Protein AF-A0A8J2I0M5-F1 (afdb_monomer_lite)

Sequence (202 aa):
MVFTHTPRYEIAVWSIFSYFSIWYDVAYISLRPHTLPGGKWHGPVFKPMVRWAAINNLYGEQAWNDNDTVLAAKANIGCFEANLHLIYLCQLVRAGGLSWTMGTSRISGRLTAQTVLFSLLAMAIQATKLSFYIAAQLTSERFREHTSSLPVWIWIHYSILFVSACAVVAFLNEISVGLTNNEAAQPPQASIAEKLPTQYLE

Structure (mmCIF, N/CA/C/O backbone):
data_AF-A0A8J2I0M5-F1
#
_entry.id   AF-A0A8J2I0M5-F1
#
loop_
_atom_site.group_PDB
_atom_site.id
_atom_site.type_symbol
_atom_site.label_atom_id
_atom_site.label_alt_id
_atom_site.label_comp_id
_atom_site.label_asym_id
_atom_site.label_entity_id
_atom_site.label_seq_id
_atom_site.pdbx_PDB_ins_code
_atom_site.Cartn_x
_atom_site.Cartn_y
_atom_site.Cartn_z
_atom_site.occupancy
_atom_site.B_iso_or_equiv
_atom_site.auth_seq_id
_atom_site.auth_comp_id
_atom_site.auth_asym_id
_atom_site.auth_atom_id
_atom_site.pdbx_PDB_model_num
ATOM 1 N N . MET A 1 1 ? 17.2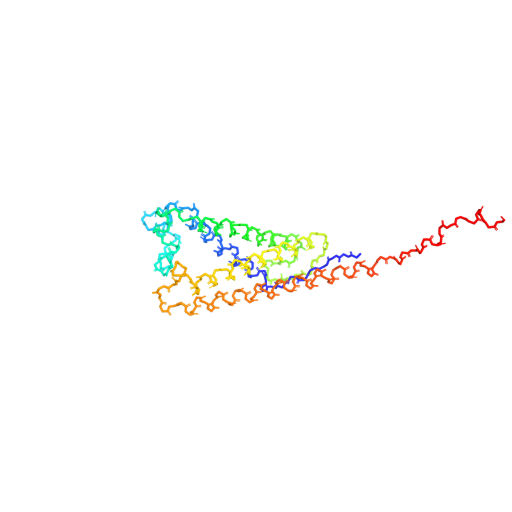86 6.727 -26.221 1.00 56.94 1 MET A N 1
ATOM 2 C CA . MET A 1 1 ? 17.422 5.465 -25.458 1.00 56.94 1 MET A CA 1
ATOM 3 C C . MET A 1 1 ? 16.076 5.160 -24.793 1.00 56.94 1 MET A C 1
ATOM 5 O O . MET A 1 1 ? 15.287 6.083 -24.635 1.00 56.94 1 MET A O 1
ATOM 9 N N . VAL A 1 2 ? 15.752 3.900 -24.484 1.00 79.19 2 VAL A N 1
ATOM 10 C CA . VAL A 1 2 ? 14.431 3.514 -23.948 1.00 79.19 2 VAL A CA 1
ATOM 11 C C . VAL A 1 2 ? 14.562 3.190 -22.456 1.00 79.19 2 VAL A C 1
ATOM 13 O O . VAL A 1 2 ? 15.400 2.371 -22.096 1.00 79.19 2 VAL A O 1
ATOM 16 N N . PHE A 1 3 ? 13.748 3.817 -21.597 1.00 86.19 3 PHE A N 1
ATOM 17 C CA . PHE A 1 3 ? 13.710 3.525 -20.155 1.00 86.19 3 PHE A CA 1
ATOM 18 C C . PHE A 1 3 ? 13.360 2.050 -19.919 1.00 86.19 3 PHE A C 1
ATOM 20 O O . PHE A 1 3 ? 12.441 1.532 -20.561 1.00 86.19 3 PHE A O 1
ATOM 27 N N . THR A 1 4 ? 14.067 1.379 -19.008 1.00 88.88 4 THR A N 1
ATOM 28 C CA . THR A 1 4 ? 13.861 -0.047 -18.722 1.00 88.88 4 THR A CA 1
ATOM 29 C C . THR A 1 4 ? 13.674 -0.311 -17.240 1.00 88.88 4 THR A C 1
ATOM 31 O O . THR A 1 4 ? 14.454 0.212 -16.453 1.00 88.88 4 THR A O 1
ATOM 34 N N . HIS A 1 5 ? 12.747 -1.206 -16.909 1.00 90.94 5 HIS A N 1
ATOM 35 C CA . HIS A 1 5 ? 12.489 -1.694 -15.558 1.00 90.94 5 HIS A CA 1
ATOM 36 C C . HIS A 1 5 ? 12.631 -3.207 -15.525 1.00 90.94 5 HIS A C 1
ATO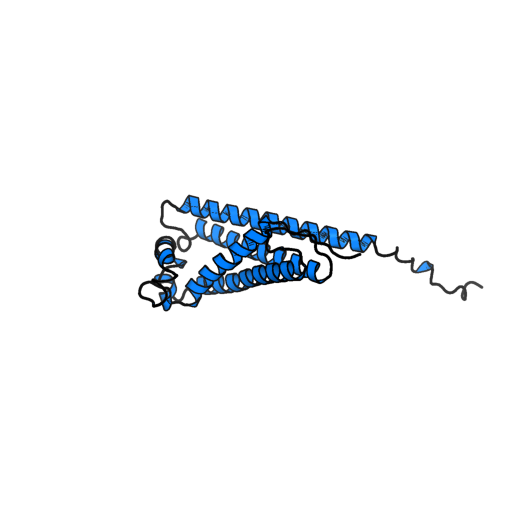M 38 O O . HIS A 1 5 ? 12.154 -3.901 -16.428 1.00 90.94 5 HIS A O 1
ATOM 44 N N . THR A 1 6 ? 13.263 -3.719 -14.475 1.00 90.00 6 THR A N 1
ATOM 45 C CA . THR A 1 6 ? 13.336 -5.154 -14.201 1.00 90.00 6 THR A CA 1
ATOM 46 C C . THR A 1 6 ? 12.541 -5.420 -12.928 1.00 90.00 6 THR A C 1
ATOM 48 O O . THR A 1 6 ? 13.051 -5.167 -11.833 1.00 90.00 6 THR A O 1
ATOM 51 N N . PRO A 1 7 ? 11.291 -5.898 -13.043 1.00 87.44 7 PRO A N 1
ATOM 52 C CA . PRO A 1 7 ? 10.428 -6.088 -11.892 1.00 87.44 7 PRO A CA 1
ATOM 53 C C . PRO A 1 7 ? 11.010 -7.135 -10.951 1.00 87.44 7 PRO A C 1
ATOM 55 O O . PRO A 1 7 ? 11.387 -8.234 -11.368 1.00 87.44 7 PRO A O 1
ATOM 58 N N . ARG A 1 8 ? 11.046 -6.805 -9.664 1.00 88.88 8 ARG A N 1
ATOM 59 C CA . ARG A 1 8 ? 11.393 -7.755 -8.611 1.00 88.88 8 ARG A CA 1
ATOM 60 C C . ARG A 1 8 ? 10.162 -8.571 -8.250 1.00 88.88 8 ARG A C 1
ATOM 62 O O . ARG A 1 8 ? 9.103 -8.001 -7.981 1.00 88.88 8 ARG A O 1
ATOM 69 N N . TYR A 1 9 ? 10.306 -9.892 -8.233 1.00 89.06 9 TYR A N 1
ATOM 70 C CA . TYR A 1 9 ? 9.204 -10.802 -7.928 1.00 89.06 9 TYR A CA 1
ATOM 71 C C . TYR A 1 9 ? 8.584 -10.499 -6.557 1.00 89.06 9 TYR A C 1
ATOM 73 O O . TYR A 1 9 ? 7.363 -10.455 -6.413 1.00 89.06 9 TYR A O 1
ATOM 81 N N . GLU A 1 10 ? 9.419 -10.180 -5.570 1.00 90.12 10 GLU A N 1
ATOM 82 C CA . GLU A 1 10 ? 8.992 -9.884 -4.205 1.00 90.12 10 GLU A CA 1
ATOM 83 C C . GLU A 1 10 ? 8.089 -8.646 -4.144 1.00 90.12 10 GLU A C 1
ATOM 85 O O . GLU A 1 10 ? 7.104 -8.638 -3.413 1.00 90.12 10 GLU A O 1
ATOM 90 N N . ILE A 1 11 ? 8.374 -7.621 -4.953 1.00 90.56 11 ILE A N 1
ATOM 91 C CA . ILE A 1 11 ? 7.585 -6.381 -5.006 1.00 90.56 11 ILE A CA 1
ATOM 92 C C . ILE A 1 11 ? 6.247 -6.598 -5.721 1.00 90.56 11 ILE A C 1
ATOM 94 O O . ILE A 1 11 ? 5.235 -6.003 -5.337 1.00 90.56 11 ILE A O 1
ATOM 98 N N . ALA A 1 12 ? 6.213 -7.473 -6.729 1.00 91.44 12 ALA A N 1
ATOM 99 C CA . ALA A 1 12 ? 4.969 -7.863 -7.383 1.00 91.44 12 ALA A CA 1
ATOM 100 C C . ALA A 1 12 ? 4.053 -8.624 -6.410 1.00 91.44 12 ALA A C 1
ATOM 102 O O . ALA A 1 12 ? 2.896 -8.241 -6.235 1.00 91.44 12 ALA A O 1
ATOM 103 N N . VAL A 1 13 ? 4.584 -9.633 -5.709 1.00 91.62 13 VAL A N 1
ATOM 104 C CA . VAL A 1 13 ? 3.837 -10.380 -4.681 1.00 91.62 13 VAL A CA 1
ATOM 105 C C . VAL A 1 13 ? 3.376 -9.456 -3.557 1.00 91.62 13 VAL A C 1
ATOM 107 O O . VAL A 1 13 ? 2.211 -9.504 -3.160 1.00 91.62 13 VAL A O 1
ATOM 110 N N . TRP A 1 14 ? 4.255 -8.570 -3.087 1.00 92.44 14 TRP A N 1
ATOM 111 C CA . TRP A 1 14 ? 3.911 -7.568 -2.084 1.00 92.44 14 TRP A CA 1
ATOM 112 C C . TRP A 1 14 ? 2.769 -6.668 -2.544 1.00 92.44 14 TRP A C 1
ATOM 114 O O . TRP A 1 14 ? 1.833 -6.438 -1.792 1.00 92.44 14 TRP A O 1
ATOM 124 N N . SER A 1 15 ? 2.793 -6.207 -3.795 1.00 93.56 15 SER A N 1
ATOM 125 C CA . SER A 1 15 ? 1.734 -5.352 -4.338 1.00 93.56 15 SER A CA 1
ATOM 126 C C . SER A 1 15 ? 0.391 -6.072 -4.434 1.00 93.56 15 SER A C 1
ATOM 128 O O . SER A 1 15 ? -0.639 -5.456 -4.168 1.00 93.56 15 SER A O 1
ATOM 130 N N . ILE A 1 16 ? 0.386 -7.370 -4.759 1.00 94.25 16 ILE A N 1
ATOM 131 C CA . ILE A 1 16 ? -0.833 -8.194 -4.741 1.00 94.25 16 ILE A CA 1
ATOM 132 C C . ILE A 1 16 ? -1.373 -8.282 -3.313 1.00 94.25 16 ILE A C 1
ATOM 134 O O . ILE A 1 16 ? -2.550 -8.013 -3.072 1.00 94.25 16 ILE A O 1
ATOM 138 N N . PHE A 1 17 ? -0.507 -8.623 -2.358 1.00 94.00 17 PHE A N 1
ATOM 139 C CA . PHE A 1 17 ? -0.888 -8.729 -0.954 1.00 94.00 17 PHE A CA 1
ATOM 140 C C . PHE A 1 17 ? -1.403 -7.394 -0.394 1.00 94.00 17 PHE A C 1
ATOM 142 O O . PHE A 1 17 ? -2.487 -7.355 0.190 1.00 94.00 17 PHE A O 1
ATOM 149 N N . SER A 1 18 ? -0.677 -6.295 -0.625 1.00 94.38 18 SER A N 1
ATOM 150 C CA . SER A 1 18 ? -1.070 -4.942 -0.221 1.00 94.38 18 SER A CA 1
ATOM 151 C C . SER A 1 18 ? -2.413 -4.549 -0.820 1.00 94.38 18 SER A C 1
ATOM 153 O O . SER A 1 18 ? -3.270 -4.065 -0.089 1.00 94.38 18 SER A O 1
ATOM 155 N N . TYR A 1 19 ? -2.639 -4.804 -2.113 1.00 95.94 19 TYR A N 1
ATOM 156 C CA . TYR A 1 19 ? -3.914 -4.500 -2.763 1.00 95.94 19 TYR A CA 1
ATOM 157 C C . TYR A 1 19 ? -5.097 -5.130 -2.017 1.00 95.94 19 TYR A C 1
ATOM 159 O O . TYR A 1 19 ? -6.014 -4.416 -1.610 1.00 95.94 19 TYR A O 1
ATOM 167 N N . PHE A 1 20 ? -5.062 -6.446 -1.788 1.00 95.62 20 PHE A N 1
ATOM 168 C CA . PHE A 1 20 ? -6.159 -7.141 -1.111 1.00 95.62 20 PHE A CA 1
ATOM 169 C C . PHE A 1 20 ? -6.292 -6.735 0.357 1.00 95.62 20 PHE A C 1
ATOM 171 O O . PHE A 1 20 ? -7.404 -6.503 0.827 1.00 95.62 20 PHE A O 1
ATOM 178 N N . SER A 1 21 ? -5.168 -6.619 1.067 1.00 93.81 21 SER A N 1
ATOM 179 C CA . SER A 1 21 ? -5.143 -6.240 2.482 1.00 93.81 21 SER A CA 1
ATOM 180 C C . SER A 1 21 ? -5.739 -4.846 2.706 1.00 93.81 21 SER A C 1
ATOM 182 O O . SER A 1 21 ? -6.621 -4.664 3.543 1.00 93.81 21 SER A O 1
ATOM 184 N N . ILE A 1 22 ? -5.337 -3.865 1.894 1.00 95.25 22 ILE A N 1
ATOM 185 C CA . ILE A 1 22 ? -5.835 -2.493 2.006 1.00 95.25 22 ILE A CA 1
ATOM 186 C C . ILE A 1 22 ? -7.310 -2.419 1.605 1.00 95.25 22 ILE A C 1
ATOM 188 O O . ILE A 1 22 ? -8.090 -1.772 2.301 1.00 95.25 22 ILE A O 1
ATOM 192 N N . TRP A 1 23 ? -7.728 -3.094 0.528 1.00 95.44 23 TRP A N 1
ATOM 193 C CA . TRP A 1 23 ? -9.142 -3.105 0.137 1.00 95.44 23 TRP A CA 1
ATOM 194 C C . TRP A 1 23 ? -10.045 -3.756 1.176 1.00 95.44 23 TRP A C 1
ATOM 196 O O . TRP A 1 23 ? -11.178 -3.309 1.350 1.00 95.44 23 TRP A O 1
ATOM 206 N N . TYR A 1 24 ? -9.555 -4.770 1.885 1.00 94.19 24 TYR A N 1
ATOM 207 C CA . TYR A 1 24 ? -10.286 -5.366 2.995 1.00 94.19 24 TYR A CA 1
ATOM 208 C C . TYR A 1 24 ? -10.539 -4.343 4.115 1.00 94.19 24 TYR A C 1
ATOM 210 O O . TYR A 1 24 ? -11.674 -4.209 4.577 1.00 94.19 24 TYR A O 1
ATOM 218 N N . ASP A 1 25 ? -9.526 -3.552 4.476 1.00 91.88 25 ASP A N 1
ATOM 219 C CA . ASP A 1 25 ? -9.652 -2.455 5.445 1.00 91.88 25 ASP A CA 1
ATOM 220 C C . ASP A 1 25 ? -10.606 -1.350 4.963 1.00 91.88 25 ASP A C 1
ATOM 222 O O . ASP A 1 25 ? -11.480 -0.906 5.712 1.00 91.88 25 ASP A O 1
ATOM 226 N N . VAL A 1 26 ? -10.474 -0.926 3.702 1.00 94.75 26 VAL A N 1
ATOM 227 C CA . VAL A 1 26 ? -11.348 0.088 3.088 1.00 94.75 26 VAL A CA 1
ATOM 228 C C . VAL A 1 26 ? -12.798 -0.385 3.099 1.00 94.75 26 VAL A C 1
ATOM 230 O O . VAL A 1 26 ? -13.676 0.342 3.557 1.00 94.75 26 VAL A O 1
ATOM 233 N N . ALA A 1 27 ? -13.057 -1.619 2.663 1.00 93.62 27 ALA A N 1
ATOM 234 C CA . ALA A 1 27 ? -14.397 -2.191 2.657 1.00 93.62 27 ALA A CA 1
ATOM 235 C C . ALA A 1 27 ? -14.973 -2.300 4.076 1.00 93.62 27 ALA A C 1
ATOM 237 O O . ALA A 1 27 ? -16.137 -1.959 4.285 1.00 93.62 27 ALA A O 1
ATOM 238 N N . TYR A 1 28 ? -14.167 -2.704 5.065 1.00 92.44 28 TYR A N 1
ATOM 239 C CA . TYR A 1 28 ? -14.612 -2.764 6.459 1.00 92.44 28 TYR A CA 1
ATOM 240 C C . TYR A 1 28 ? -15.083 -1.399 6.975 1.00 92.44 28 TYR A C 1
ATOM 242 O O . TYR A 1 28 ? -16.103 -1.328 7.662 1.00 92.44 28 TYR A O 1
ATOM 250 N N . ILE A 1 29 ? -14.359 -0.324 6.656 1.00 91.62 29 ILE A N 1
ATOM 251 C CA . ILE A 1 29 ? -14.657 1.030 7.140 1.00 91.62 29 ILE A CA 1
ATOM 252 C C . ILE A 1 29 ? -15.811 1.662 6.354 1.00 91.62 29 ILE A C 1
ATOM 254 O O . ILE A 1 29 ? -16.754 2.173 6.954 1.00 91.62 29 ILE A O 1
ATOM 258 N N . SER A 1 30 ? -15.760 1.617 5.023 1.00 91.75 30 SER A N 1
ATOM 259 C CA . SER A 1 30 ? -16.722 2.308 4.155 1.00 91.75 30 SER A CA 1
ATOM 260 C C . SER A 1 30 ? -18.117 1.688 4.165 1.00 91.75 30 SER A C 1
ATOM 262 O O . SER A 1 30 ? -19.083 2.372 3.848 1.00 91.75 30 SER A O 1
ATOM 264 N N . LEU A 1 31 ? -18.236 0.405 4.514 1.00 92.00 31 LEU A N 1
ATOM 265 C CA . LEU A 1 31 ? -19.512 -0.316 4.509 1.00 92.00 31 LEU A CA 1
ATOM 266 C C . LEU A 1 31 ? -20.150 -0.410 5.905 1.00 92.00 31 LEU A C 1
ATOM 268 O O . LEU A 1 31 ? -21.077 -1.197 6.116 1.00 92.00 31 LEU A O 1
ATOM 272 N N . ARG A 1 32 ? -19.675 0.383 6.871 1.00 90.75 32 ARG A N 1
ATOM 273 C CA . ARG A 1 32 ? -20.346 0.527 8.168 1.00 90.75 32 ARG A CA 1
ATOM 274 C C . ARG A 1 32 ? -21.729 1.174 7.979 1.00 90.75 32 ARG A C 1
ATOM 276 O O . ARG A 1 32 ? -21.878 2.037 7.118 1.00 90.75 32 ARG A O 1
ATOM 283 N N . PRO A 1 33 ? -22.753 0.745 8.742 1.00 91.44 33 PRO A N 1
ATOM 284 C CA . PRO A 1 33 ? -22.681 -0.182 9.876 1.00 91.44 33 PRO A CA 1
ATOM 285 C C . PRO A 1 33 ? -22.782 -1.675 9.500 1.00 91.44 33 PRO A C 1
ATOM 287 O O . PRO A 1 33 ? -22.701 -2.529 10.376 1.00 91.44 33 PRO A O 1
ATOM 290 N N . HIS A 1 34 ? -22.929 -2.047 8.223 1.00 90.94 34 HIS A N 1
ATOM 291 C CA . HIS A 1 34 ? -23.177 -3.445 7.820 1.00 90.94 34 HIS A CA 1
ATOM 292 C C . HIS A 1 34 ? -22.022 -4.416 8.108 1.00 90.94 34 HIS A C 1
ATOM 294 O O . HIS A 1 34 ? -22.234 -5.633 8.115 1.00 90.94 34 HIS A O 1
ATOM 300 N N . THR A 1 35 ? -20.817 -3.893 8.321 1.00 90.50 35 THR A N 1
ATOM 301 C CA . THR A 1 35 ? -19.601 -4.646 8.656 1.00 90.50 35 THR A CA 1
ATOM 302 C C . THR A 1 35 ? -19.356 -4.774 10.160 1.00 90.50 35 THR A C 1
ATOM 304 O O . THR A 1 35 ? -18.571 -5.634 10.566 1.00 90.50 35 THR A O 1
ATOM 307 N N . LEU A 1 36 ? -20.033 -3.969 10.988 1.00 90.94 36 LEU A N 1
ATOM 308 C CA . LEU A 1 36 ? -19.954 -4.016 12.452 1.00 90.94 36 LEU A CA 1
ATOM 309 C C . LEU A 1 36 ? -20.731 -5.220 13.016 1.00 90.94 36 LEU A C 1
ATOM 311 O O . LEU A 1 36 ? -21.578 -5.776 12.309 1.00 90.94 36 LEU A O 1
ATOM 315 N N . PRO A 1 37 ? -20.458 -5.654 14.264 1.00 88.50 37 PRO A N 1
ATOM 316 C CA . PRO A 1 37 ? -21.208 -6.731 14.910 1.00 88.50 37 PRO A CA 1
ATOM 317 C C . PRO A 1 37 ? -22.727 -6.536 14.797 1.00 88.50 37 PRO A C 1
ATOM 319 O O . PRO A 1 37 ? -23.244 -5.455 15.037 1.00 88.50 37 PRO A O 1
ATOM 322 N N . GLY A 1 38 ? -23.446 -7.584 14.383 1.00 85.50 38 GLY A N 1
ATOM 323 C CA . GLY A 1 38 ? -24.889 -7.515 14.101 1.00 85.50 38 GLY A CA 1
ATOM 324 C C . GLY A 1 38 ? -25.255 -7.079 12.674 1.00 85.50 38 GLY A C 1
ATOM 325 O O . GLY A 1 38 ? -26.404 -7.233 12.265 1.00 85.50 38 GLY A O 1
ATOM 326 N N . GLY A 1 39 ? -24.294 -6.607 11.875 1.00 87.44 39 GLY A N 1
ATOM 327 C CA . GLY A 1 39 ? -24.494 -6.251 10.471 1.00 87.44 39 GLY A CA 1
ATOM 328 C C . GLY A 1 39 ? -24.522 -7.451 9.511 1.00 87.44 39 GLY A C 1
ATOM 329 O O . GLY A 1 39 ? -23.930 -8.504 9.758 1.00 87.44 39 GLY A O 1
ATOM 330 N N . LYS A 1 40 ? -25.178 -7.277 8.354 1.00 90.12 40 LYS A N 1
ATOM 331 C CA . LYS A 1 40 ? -25.360 -8.319 7.320 1.00 90.12 40 LYS A CA 1
ATOM 332 C C . LYS A 1 40 ? -24.043 -8.927 6.819 1.00 90.12 40 LYS A C 1
ATOM 334 O O . LYS A 1 40 ? -23.995 -10.113 6.499 1.00 90.12 40 LYS A O 1
ATOM 339 N N . TRP A 1 41 ? -22.989 -8.121 6.707 1.00 88.75 41 TRP A N 1
ATOM 340 C CA . TRP A 1 41 ? -21.700 -8.533 6.132 1.00 88.75 41 TRP A CA 1
ATOM 341 C C . TRP A 1 41 ? -20.655 -8.883 7.185 1.00 88.75 41 TRP A C 1
ATOM 343 O O . TRP A 1 41 ? -19.583 -9.393 6.856 1.00 88.75 41 TRP A O 1
ATOM 353 N N . HIS A 1 42 ? -20.999 -8.689 8.454 1.00 87.62 42 HIS A N 1
ATOM 354 C CA . HIS A 1 42 ? -20.136 -8.986 9.577 1.00 87.62 42 HIS A CA 1
ATOM 355 C C . HIS A 1 42 ? -19.725 -10.460 9.640 1.00 87.62 42 HIS A C 1
ATOM 357 O O . HIS A 1 42 ? -18.547 -10.789 9.556 1.00 87.62 42 HIS A O 1
ATOM 363 N N . GLY A 1 43 ? -20.704 -11.361 9.743 1.00 85.12 43 GLY A N 1
ATOM 364 C CA . GLY A 1 43 ? -20.474 -12.802 9.858 1.00 85.12 43 GLY A CA 1
ATOM 365 C C . GLY A 1 43 ? -19.668 -13.434 8.711 1.00 85.12 43 GLY A C 1
ATOM 366 O O . GLY A 1 43 ? -18.713 -14.154 9.007 1.00 85.12 43 GLY A O 1
ATOM 367 N N . PRO A 1 44 ? -20.020 -13.207 7.430 1.00 86.94 44 PRO A N 1
ATOM 368 C CA . PRO A 1 44 ? -19.406 -13.932 6.317 1.00 86.94 44 PRO A CA 1
ATOM 369 C C . PRO A 1 44 ? -17.991 -13.464 5.957 1.00 86.94 44 PRO A C 1
ATOM 371 O O . PRO A 1 44 ? -17.198 -14.278 5.496 1.00 86.94 44 PRO A O 1
ATOM 374 N N . VAL A 1 45 ? -17.669 -12.179 6.144 1.00 87.88 45 VAL A N 1
ATOM 375 C CA . VAL A 1 45 ? -16.411 -11.594 5.640 1.00 87.88 45 VAL A CA 1
ATOM 376 C C . VAL A 1 45 ? -15.605 -10.935 6.755 1.00 87.88 45 VAL A C 1
ATOM 378 O O . VAL A 1 45 ? -14.413 -11.192 6.879 1.00 87.88 45 VAL A O 1
ATOM 381 N N . PHE A 1 46 ? -16.248 -10.135 7.610 1.00 90.25 46 PHE A N 1
ATOM 382 C CA . PHE A 1 46 ? -15.556 -9.252 8.558 1.00 90.25 46 PHE A CA 1
ATOM 383 C C . PHE A 1 46 ? -15.465 -9.786 9.992 1.00 90.25 46 PHE A C 1
ATOM 385 O O . PHE A 1 46 ? -15.043 -9.073 10.899 1.00 90.25 46 PHE A O 1
ATOM 392 N N . LYS A 1 47 ? -15.789 -11.059 10.224 1.00 87.31 47 LYS A N 1
ATOM 393 C CA . LYS A 1 47 ? -15.723 -11.679 11.554 1.00 87.31 47 LYS A CA 1
ATOM 394 C C . LYS A 1 47 ? -14.347 -11.541 12.235 1.00 87.31 47 LYS A C 1
ATOM 396 O O . LYS A 1 47 ? -14.320 -11.268 13.436 1.00 87.31 47 LYS A O 1
ATOM 401 N N . PRO A 1 48 ? -13.199 -11.667 11.532 1.00 84.81 48 PRO A N 1
ATOM 402 C CA . PRO A 1 48 ? -11.889 -11.453 12.154 1.00 84.81 48 PRO A CA 1
ATOM 403 C C . PRO A 1 48 ? -11.689 -10.024 12.675 1.00 84.81 48 PRO A C 1
ATOM 405 O O . PRO A 1 48 ? -10.954 -9.830 13.644 1.00 84.81 48 PRO A O 1
ATOM 408 N N . MET A 1 49 ? -12.367 -9.034 12.079 1.00 83.69 49 MET A N 1
ATOM 409 C CA . MET A 1 49 ? -12.234 -7.628 12.462 1.00 83.69 49 MET A CA 1
ATOM 410 C C . MET A 1 49 ? -12.807 -7.322 13.848 1.00 83.69 49 MET A C 1
ATOM 412 O O . MET A 1 49 ? -12.419 -6.320 14.429 1.00 83.69 49 MET A O 1
ATOM 416 N N . VAL A 1 50 ? -13.626 -8.198 14.448 1.00 81.62 50 VAL A N 1
ATOM 417 C CA . VAL A 1 50 ? -14.074 -8.031 15.849 1.00 81.62 50 VAL A CA 1
ATOM 418 C C . VAL A 1 50 ? -12.899 -8.010 16.814 1.00 81.62 50 VAL A C 1
ATOM 420 O O . VAL A 1 50 ? -12.836 -7.162 17.697 1.00 81.62 50 VAL A O 1
ATOM 423 N N . ARG A 1 51 ? -11.956 -8.947 16.657 1.00 79.38 51 ARG A N 1
ATOM 424 C CA . ARG A 1 51 ? -10.787 -9.011 17.546 1.00 79.38 51 ARG A CA 1
ATOM 425 C C . ARG A 1 51 ? -9.933 -7.762 17.386 1.00 79.38 51 ARG A C 1
ATOM 427 O O . ARG A 1 51 ? -9.457 -7.219 18.370 1.00 79.38 51 ARG A O 1
ATOM 434 N N . TRP A 1 52 ? -9.804 -7.287 16.155 1.00 75.44 52 TRP A N 1
ATOM 435 C CA . TRP A 1 52 ? -9.094 -6.056 15.840 1.00 75.44 52 TRP A CA 1
ATOM 436 C C . TRP A 1 52 ? -9.760 -4.812 16.415 1.00 75.44 52 TRP A C 1
ATOM 438 O O . TRP A 1 52 ? -9.093 -3.997 17.040 1.00 75.44 52 TRP A O 1
ATOM 448 N N . ALA A 1 53 ? -11.075 -4.706 16.268 1.00 80.00 53 ALA A N 1
ATOM 449 C CA . ALA A 1 53 ? -11.901 -3.657 16.844 1.00 80.00 53 ALA A CA 1
ATOM 450 C C . ALA A 1 53 ? -11.863 -3.640 18.379 1.00 80.00 53 ALA A C 1
ATOM 452 O O . ALA A 1 53 ? -11.941 -2.574 18.977 1.00 80.00 53 ALA A O 1
ATOM 453 N N . ALA A 1 54 ? -11.721 -4.805 19.016 1.00 76.88 54 ALA A N 1
ATOM 454 C CA . ALA A 1 54 ? -11.567 -4.910 20.467 1.00 76.88 54 ALA A CA 1
ATOM 455 C C . ALA A 1 54 ? -10.167 -4.495 20.948 1.00 76.88 54 ALA A C 1
ATOM 457 O O . ALA A 1 54 ? -10.008 -4.015 22.065 1.00 76.88 54 ALA A O 1
ATOM 458 N N . ILE A 1 55 ? -9.149 -4.699 20.112 1.00 75.25 55 ILE A N 1
ATOM 459 C CA . ILE A 1 55 ? -7.755 -4.358 20.409 1.00 75.25 55 ILE A CA 1
ATOM 460 C C . ILE A 1 55 ? -7.483 -2.870 20.165 1.00 75.25 55 ILE A C 1
ATOM 462 O O . ILE A 1 55 ? -6.704 -2.254 20.895 1.00 75.25 55 ILE A O 1
ATOM 466 N N . ASN A 1 56 ? -8.109 -2.305 19.132 1.00 73.19 56 ASN A N 1
ATOM 467 C CA . ASN A 1 56 ? -7.842 -0.968 18.642 1.00 73.19 56 ASN A CA 1
ATOM 468 C C . ASN A 1 56 ? -9.119 -0.121 18.612 1.00 73.19 56 ASN A C 1
ATOM 470 O O . ASN A 1 56 ? -10.046 -0.393 17.843 1.00 73.19 56 ASN A O 1
ATOM 474 N N . ASN A 1 57 ? -9.113 0.963 19.390 1.00 73.00 57 ASN A N 1
ATOM 475 C CA . ASN A 1 57 ? -10.264 1.847 19.586 1.00 73.00 57 ASN A CA 1
ATOM 476 C C . ASN A 1 57 ? -10.792 2.485 18.288 1.00 73.00 57 ASN A C 1
ATOM 478 O O . ASN A 1 57 ? -11.954 2.877 18.228 1.00 73.00 57 ASN A O 1
ATOM 482 N N . LEU A 1 58 ? -9.981 2.553 17.227 1.00 80.69 58 LEU A N 1
ATOM 483 C CA . LEU A 1 58 ? -10.379 3.111 15.931 1.00 80.69 58 LEU A CA 1
ATOM 484 C C . LEU A 1 58 ? -11.279 2.172 15.119 1.00 80.69 58 LEU A C 1
ATOM 486 O O . LEU A 1 58 ? -12.120 2.619 14.340 1.00 80.69 58 LEU A O 1
ATOM 490 N N . TYR A 1 59 ? -11.117 0.857 15.268 1.00 83.31 59 TYR A N 1
ATOM 491 C CA . TYR A 1 59 ? -11.850 -0.117 14.453 1.00 83.31 59 TYR A CA 1
ATOM 492 C C . TYR A 1 59 ? -13.187 -0.549 15.077 1.00 83.31 59 TYR A C 1
ATOM 494 O O . TYR A 1 59 ? -13.962 -1.246 14.416 1.00 83.31 59 TYR A O 1
ATOM 502 N N . GLY A 1 60 ? -13.459 -0.108 16.308 1.00 83.88 60 GLY A N 1
ATOM 503 C CA . GLY A 1 60 ? -14.680 -0.371 17.064 1.00 83.88 60 GLY A CA 1
ATOM 504 C C . GLY A 1 60 ? -15.929 0.351 16.564 1.00 83.88 60 GLY A C 1
ATOM 505 O O . GLY A 1 60 ? -15.872 1.305 15.788 1.00 83.88 60 GLY A O 1
ATOM 506 N N . GLU A 1 61 ? -17.073 -0.113 17.067 1.00 86.19 61 GLU A N 1
ATOM 507 C CA . GLU A 1 61 ? -18.382 0.525 16.884 1.00 86.19 61 GLU A CA 1
ATOM 508 C C . GLU A 1 61 ? -18.429 1.919 17.526 1.00 86.19 61 GLU A C 1
ATOM 510 O O . GLU A 1 61 ? -19.031 2.828 16.963 1.00 86.19 61 GLU A O 1
ATO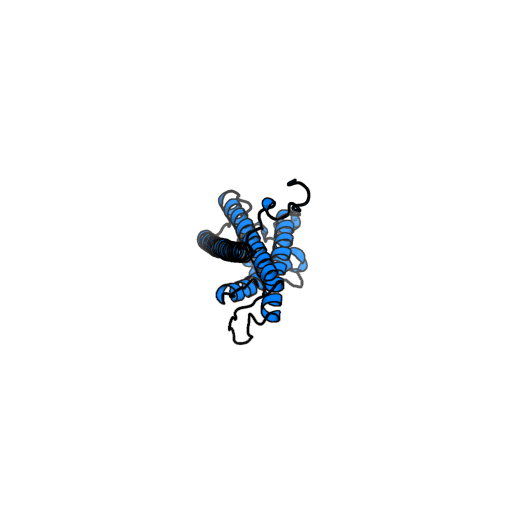M 515 N N . GLN A 1 62 ? -17.707 2.128 18.632 1.00 85.69 62 GLN A N 1
ATOM 516 C CA . GLN A 1 62 ? -17.598 3.435 19.284 1.00 85.69 62 GLN A CA 1
ATOM 517 C C . GLN A 1 62 ? -17.109 4.522 18.313 1.00 85.69 62 GLN A C 1
ATOM 519 O O . GLN A 1 62 ? -17.743 5.562 18.192 1.00 85.69 62 GLN A O 1
ATOM 524 N N . ALA A 1 63 ? -16.059 4.245 17.532 1.00 84.94 63 ALA A N 1
ATOM 525 C CA . ALA A 1 63 ? -15.540 5.188 16.538 1.00 84.94 63 ALA A CA 1
ATOM 526 C C . ALA A 1 63 ? -16.550 5.506 15.417 1.00 84.94 63 ALA A C 1
ATOM 528 O O . ALA A 1 63 ? -16.512 6.586 14.833 1.00 84.94 63 ALA A O 1
ATOM 529 N N . TRP A 1 64 ? -17.457 4.575 15.101 1.00 87.69 64 TRP A N 1
ATOM 530 C CA . TRP A 1 64 ? -18.555 4.838 14.169 1.00 87.69 64 TRP A CA 1
ATOM 531 C C . TRP A 1 64 ? -19.608 5.761 14.791 1.00 87.69 64 TRP A C 1
ATOM 533 O O . TRP A 1 64 ? -19.992 6.749 14.169 1.00 87.69 64 TRP A O 1
ATOM 543 N N . ASN A 1 65 ? -20.022 5.481 16.028 1.00 88.75 65 ASN A N 1
ATOM 544 C CA . ASN A 1 65 ? -21.009 6.289 16.750 1.00 88.75 65 ASN A CA 1
ATOM 545 C C . ASN A 1 65 ? -20.505 7.715 17.026 1.00 88.75 65 ASN A C 1
ATOM 547 O O . ASN A 1 65 ? -21.274 8.672 16.934 1.00 88.75 65 ASN A O 1
ATOM 551 N N . ASP A 1 66 ? -19.203 7.864 17.272 1.00 88.81 66 ASP A N 1
ATOM 552 C CA . ASP A 1 66 ? -18.541 9.151 17.500 1.00 88.81 66 ASP A CA 1
ATOM 553 C C . ASP A 1 66 ? -18.288 9.946 16.202 1.00 88.81 66 ASP A C 1
ATOM 555 O O . ASP A 1 66 ? -17.730 11.042 16.250 1.00 88.81 66 ASP A O 1
ATOM 559 N N . ASN A 1 67 ? -18.703 9.425 15.037 1.00 87.00 67 ASN A N 1
ATOM 560 C CA . ASN A 1 67 ? -18.453 10.010 13.713 1.00 87.00 67 ASN A CA 1
ATOM 561 C C . ASN A 1 67 ? -16.968 10.335 13.478 1.00 87.00 67 ASN A C 1
ATOM 563 O O . ASN A 1 67 ? -16.604 11.416 13.005 1.00 87.00 67 ASN A O 1
ATOM 567 N N . ASP A 1 68 ? -16.095 9.385 13.813 1.00 85.38 68 ASP A N 1
ATOM 568 C CA . ASP A 1 68 ? -14.656 9.577 13.726 1.00 85.38 68 ASP A CA 1
ATOM 569 C C . ASP A 1 68 ? -14.180 9.769 12.268 1.00 85.38 68 ASP A C 1
ATOM 571 O O . ASP A 1 68 ? -14.122 8.840 11.454 1.00 85.38 68 ASP A O 1
ATOM 575 N N . THR A 1 69 ? -13.758 10.994 11.952 1.00 86.94 69 THR A N 1
ATOM 576 C CA . THR A 1 69 ? -13.284 11.392 10.619 1.00 86.94 69 THR A CA 1
ATOM 577 C C . THR A 1 69 ? -11.905 10.838 10.259 1.00 86.94 69 THR A C 1
ATOM 579 O O . THR A 1 69 ? -11.576 10.737 9.073 1.00 86.94 69 THR A O 1
ATOM 582 N N . VAL A 1 70 ? -11.097 10.423 11.240 1.00 87.38 70 VAL A N 1
ATOM 583 C CA . VAL A 1 70 ? -9.754 9.872 10.995 1.00 87.38 70 VAL A CA 1
ATOM 584 C C . VAL A 1 70 ? -9.851 8.542 10.262 1.00 87.38 70 VAL A C 1
ATOM 586 O O . VAL A 1 70 ? -9.049 8.263 9.368 1.00 87.38 70 VAL A O 1
ATOM 589 N N . LEU A 1 71 ? -10.851 7.728 10.595 1.00 85.94 71 LEU A N 1
ATOM 590 C CA . LEU A 1 71 ? -11.044 6.438 9.948 1.00 85.94 71 LEU A CA 1
ATOM 591 C C . LEU A 1 71 ? -11.478 6.586 8.492 1.00 85.94 71 LEU A C 1
ATOM 593 O O . LEU A 1 71 ? -10.964 5.886 7.619 1.00 85.94 71 LEU A O 1
ATOM 597 N N . ALA A 1 72 ? -12.370 7.541 8.226 1.00 87.69 72 ALA A N 1
ATOM 598 C CA . ALA A 1 72 ? -12.782 7.885 6.871 1.00 87.69 72 ALA A CA 1
ATOM 599 C C . ALA A 1 72 ? -11.593 8.399 6.041 1.00 87.69 72 ALA A C 1
ATOM 601 O O . ALA A 1 72 ? -11.396 7.960 4.906 1.00 87.69 72 ALA A O 1
ATOM 602 N N . ALA A 1 73 ? -10.744 9.257 6.621 1.00 91.31 73 ALA A N 1
ATOM 603 C CA . ALA A 1 73 ? -9.521 9.723 5.969 1.00 91.31 73 ALA A CA 1
ATOM 604 C C . 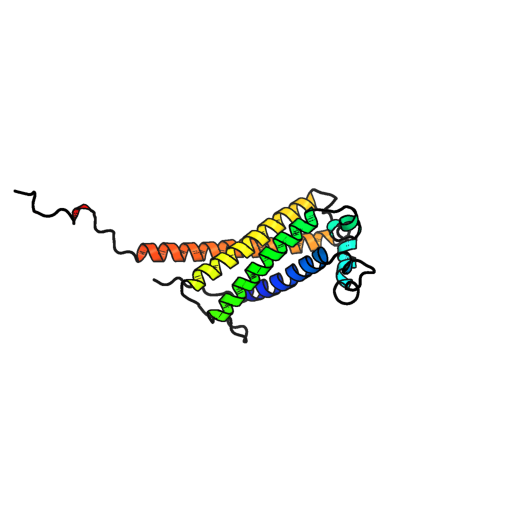ALA A 1 73 ? -8.553 8.564 5.669 1.00 91.31 73 ALA A C 1
ATOM 606 O O . ALA A 1 73 ? -8.041 8.459 4.551 1.00 91.31 73 ALA A O 1
ATOM 607 N N . LYS A 1 74 ? -8.355 7.650 6.629 1.00 90.19 74 LYS A N 1
ATOM 608 C CA . LYS A 1 74 ? -7.524 6.449 6.456 1.00 90.19 74 LYS A CA 1
ATOM 609 C C . LYS A 1 74 ? -8.046 5.556 5.329 1.00 90.19 74 LYS A C 1
ATOM 611 O O . LYS A 1 74 ? -7.251 5.112 4.502 1.00 90.19 74 LYS A O 1
ATOM 616 N N . ALA A 1 75 ? -9.356 5.318 5.271 1.00 92.50 75 ALA A N 1
ATOM 617 C CA . ALA A 1 75 ? -9.973 4.527 4.210 1.00 92.50 75 ALA A CA 1
ATOM 618 C C . ALA A 1 75 ? -9.810 5.194 2.836 1.00 92.50 75 ALA A C 1
ATOM 620 O O . ALA A 1 75 ? -9.492 4.518 1.862 1.00 92.50 75 ALA A O 1
ATOM 621 N N . ASN A 1 76 ? -9.950 6.518 2.748 1.00 94.25 76 ASN A N 1
ATOM 622 C CA . ASN A 1 76 ? -9.807 7.224 1.476 1.00 94.25 76 ASN A CA 1
ATOM 623 C C . ASN A 1 76 ? -8.360 7.177 0.945 1.00 94.25 76 ASN A C 1
ATOM 625 O O . ASN A 1 76 ? -8.129 6.821 -0.211 1.00 94.25 76 ASN A O 1
ATOM 629 N N . ILE A 1 77 ? -7.373 7.444 1.811 1.00 95.62 77 ILE A N 1
ATOM 630 C CA . ILE A 1 77 ? -5.947 7.314 1.460 1.00 95.62 77 ILE A CA 1
ATOM 631 C C . ILE A 1 77 ? -5.620 5.863 1.080 1.00 95.62 77 ILE A C 1
ATOM 633 O O . ILE A 1 77 ? -4.942 5.627 0.082 1.00 95.62 77 ILE A O 1
ATOM 637 N N . GLY A 1 78 ? -6.140 4.890 1.836 1.00 95.88 78 GLY A N 1
ATOM 638 C CA . GLY A 1 78 ? -5.972 3.467 1.543 1.00 95.88 78 GLY A CA 1
ATOM 639 C C . GLY A 1 78 ? -6.561 3.066 0.190 1.00 95.88 78 GLY A C 1
ATOM 640 O O . GLY A 1 78 ? -5.910 2.362 -0.575 1.00 95.88 78 GLY A O 1
ATOM 641 N N . CYS A 1 79 ? -7.748 3.562 -0.158 1.00 96.56 79 CYS A N 1
ATOM 642 C CA . CYS A 1 79 ? -8.354 3.326 -1.466 1.00 96.56 79 CYS A CA 1
ATOM 643 C C . CYS A 1 79 ? -7.436 3.822 -2.590 1.00 96.56 79 CYS A C 1
ATOM 645 O O . CYS A 1 79 ? -7.161 3.090 -3.543 1.00 96.56 79 CYS A O 1
ATOM 647 N N . PHE A 1 80 ? -6.900 5.037 -2.461 1.00 96.75 80 PHE A N 1
ATOM 648 C CA . PHE A 1 80 ? -5.971 5.585 -3.447 1.00 96.75 80 PHE A CA 1
ATOM 649 C C . PHE A 1 80 ? -4.687 4.744 -3.570 1.00 96.75 80 PHE A C 1
ATOM 651 O O . PHE A 1 80 ? -4.318 4.349 -4.675 1.00 96.75 80 PHE A O 1
ATOM 658 N N . GLU A 1 81 ? -4.060 4.386 -2.449 1.00 97.00 81 GLU A N 1
ATOM 659 C CA . GLU A 1 81 ? -2.875 3.515 -2.398 1.00 97.00 81 GLU A CA 1
ATOM 660 C C . GLU A 1 81 ? -3.122 2.146 -3.050 1.00 97.00 81 GLU A C 1
ATOM 662 O O . GLU A 1 81 ? -2.331 1.693 -3.880 1.00 97.00 81 GLU A O 1
ATOM 667 N N . ALA A 1 82 ? -4.251 1.504 -2.744 1.00 97.00 82 ALA A N 1
ATOM 668 C CA . ALA A 1 82 ? -4.602 0.213 -3.320 1.00 97.00 82 ALA A CA 1
ATOM 669 C C . ALA A 1 82 ? -4.782 0.300 -4.844 1.00 97.00 82 ALA A C 1
ATOM 671 O O . ALA A 1 82 ? -4.307 -0.568 -5.578 1.00 97.00 82 ALA A O 1
ATOM 672 N N . ASN A 1 83 ? -5.408 1.367 -5.348 1.00 96.94 83 ASN A N 1
ATOM 673 C CA . ASN A 1 83 ? -5.530 1.583 -6.790 1.00 96.94 83 ASN A CA 1
ATOM 674 C C . ASN A 1 83 ? -4.163 1.744 -7.470 1.00 96.94 83 ASN A C 1
ATOM 676 O O . ASN A 1 83 ? -3.978 1.234 -8.574 1.00 96.94 83 ASN A O 1
ATOM 680 N N . LEU A 1 84 ? -3.184 2.377 -6.819 1.00 97.62 84 LEU A N 1
ATOM 681 C CA . LEU A 1 84 ? -1.826 2.481 -7.361 1.00 97.62 84 LEU A CA 1
ATOM 682 C C . LEU A 1 84 ? -1.133 1.115 -7.459 1.00 97.62 84 LEU A C 1
ATOM 684 O O . LEU A 1 84 ? -0.527 0.823 -8.492 1.00 97.62 84 LEU A O 1
ATOM 688 N N . HIS A 1 85 ? -1.276 0.249 -6.449 1.00 96.31 85 HIS A N 1
ATOM 689 C CA . HIS A 1 85 ? -0.789 -1.135 -6.538 1.00 96.31 85 HIS A CA 1
ATOM 690 C C . HIS A 1 85 ? -1.457 -1.905 -7.683 1.00 96.31 85 HIS A C 1
ATOM 692 O O . HIS A 1 85 ? -0.777 -2.612 -8.427 1.00 96.31 85 HIS A O 1
ATOM 698 N N . LEU A 1 86 ? -2.769 -1.741 -7.872 1.00 96.31 86 LEU A N 1
ATOM 699 C CA . LEU A 1 86 ? -3.482 -2.374 -8.982 1.00 96.31 86 LEU A CA 1
ATOM 700 C C . LEU A 1 86 ? -2.990 -1.861 -10.341 1.00 96.31 86 LEU A C 1
ATOM 702 O O . LEU A 1 86 ? -2.742 -2.654 -11.246 1.00 96.31 86 LEU A O 1
ATOM 706 N N . ILE A 1 87 ? -2.814 -0.546 -10.484 1.00 96.12 87 ILE A N 1
ATOM 707 C CA . ILE A 1 87 ? -2.292 0.081 -11.704 1.00 96.12 87 ILE A CA 1
ATOM 708 C C . ILE A 1 87 ? -0.884 -0.437 -12.017 1.00 96.12 87 ILE A C 1
ATOM 710 O O . ILE A 1 87 ? -0.598 -0.737 -13.179 1.00 96.12 87 ILE A O 1
ATOM 714 N N . TYR A 1 88 ? -0.022 -0.574 -11.005 1.00 95.06 88 TYR A N 1
ATOM 715 C CA . TYR A 1 88 ? 1.297 -1.187 -11.158 1.00 95.06 88 TYR A CA 1
ATOM 716 C C . TYR A 1 88 ? 1.190 -2.614 -11.710 1.00 95.06 88 TYR A C 1
ATOM 718 O O . TYR A 1 88 ? 1.769 -2.909 -12.756 1.00 95.06 88 TYR A O 1
ATOM 726 N N . LEU A 1 89 ? 0.399 -3.475 -11.063 1.00 94.25 89 LEU A N 1
ATOM 727 C CA . LEU A 1 89 ? 0.232 -4.877 -11.459 1.00 94.25 89 LEU A CA 1
ATOM 728 C C . LEU A 1 89 ? -0.347 -5.018 -12.872 1.00 94.25 89 LEU A C 1
ATOM 730 O O . LEU A 1 89 ? 0.176 -5.777 -13.687 1.00 94.25 89 LEU A O 1
ATOM 734 N N . CYS A 1 90 ? -1.385 -4.245 -13.195 1.00 93.69 90 CYS A N 1
ATOM 735 C CA . CYS A 1 90 ? -2.000 -4.236 -14.520 1.00 93.69 90 CYS A CA 1
ATOM 736 C C . CYS A 1 90 ? -1.003 -3.822 -15.607 1.00 93.69 90 CYS A C 1
ATOM 738 O O . CYS A 1 90 ? -0.967 -4.437 -16.674 1.00 93.69 90 CYS A O 1
ATOM 740 N N . GLN A 1 91 ? -0.179 -2.800 -15.361 1.00 93.75 91 GLN A N 1
ATOM 741 C CA . GLN A 1 91 ? 0.846 -2.394 -16.324 1.00 93.75 91 GLN A CA 1
ATOM 742 C C . GLN A 1 91 ? 1.955 -3.432 -16.458 1.00 93.75 91 GLN A C 1
ATOM 744 O O . GLN A 1 91 ? 2.408 -3.683 -17.574 1.00 93.75 91 GLN A O 1
ATOM 749 N N . LEU A 1 92 ? 2.336 -4.083 -15.359 1.00 91.94 92 LEU A N 1
ATOM 750 C CA . LEU A 1 92 ? 3.338 -5.140 -15.366 1.00 91.94 92 LEU A CA 1
ATOM 751 C C . LEU A 1 92 ? 2.910 -6.325 -16.234 1.00 91.94 92 LEU A C 1
ATOM 753 O O . LEU A 1 92 ? 3.686 -6.792 -17.066 1.00 91.94 92 LEU A O 1
ATOM 757 N N . VAL A 1 93 ? 1.653 -6.752 -16.099 1.00 90.75 93 VAL A N 1
ATOM 758 C CA . VAL A 1 93 ? 1.062 -7.805 -16.937 1.00 90.75 93 VAL A CA 1
ATOM 759 C C . VAL A 1 93 ? 0.981 -7.355 -18.398 1.00 90.75 93 VAL A C 1
ATOM 761 O O . VAL A 1 93 ? 1.409 -8.082 -19.291 1.00 90.75 93 VAL A O 1
ATOM 764 N N . ARG A 1 94 ? 0.497 -6.133 -18.664 1.00 89.75 94 ARG A N 1
ATOM 765 C CA . ARG A 1 94 ? 0.365 -5.596 -20.035 1.00 89.75 94 ARG A CA 1
ATOM 766 C C . ARG A 1 94 ? 1.701 -5.444 -20.759 1.00 89.75 94 ARG A C 1
ATOM 768 O O . ARG A 1 94 ? 1.747 -5.611 -21.973 1.00 89.75 94 ARG A O 1
ATOM 775 N N . ALA A 1 95 ? 2.763 -5.107 -20.036 1.00 88.06 95 ALA A N 1
ATOM 776 C CA . ALA A 1 95 ? 4.105 -4.960 -20.586 1.00 88.06 95 ALA A CA 1
ATOM 777 C C . ALA A 1 95 ? 4.855 -6.301 -20.713 1.00 88.06 95 ALA A C 1
ATOM 779 O O . ALA A 1 95 ? 5.997 -6.308 -21.162 1.00 88.06 95 ALA A O 1
ATOM 780 N N . GLY A 1 96 ? 4.247 -7.425 -20.306 1.00 85.62 96 GLY A N 1
ATOM 781 C CA . GLY A 1 96 ? 4.899 -8.738 -20.289 1.00 85.62 96 GLY A CA 1
ATOM 782 C C . GLY A 1 96 ? 5.957 -8.887 -19.190 1.00 85.62 96 GLY A C 1
ATOM 783 O O . GLY A 1 96 ? 6.769 -9.804 -19.240 1.00 85.62 96 GLY A O 1
ATOM 784 N N . GLY A 1 97 ? 5.965 -7.992 -18.200 1.00 83.06 97 GLY A N 1
ATOM 785 C CA . GLY A 1 97 ? 6.924 -7.992 -17.095 1.00 83.06 97 GLY A CA 1
ATOM 786 C C . GLY A 1 97 ? 6.575 -8.941 -15.954 1.00 83.06 97 GLY A C 1
ATOM 787 O O . GLY A 1 97 ? 7.429 -9.191 -15.107 1.00 83.06 97 GLY A O 1
ATOM 788 N N . LEU A 1 98 ? 5.349 -9.469 -15.933 1.00 84.62 98 LEU A N 1
ATOM 789 C CA . LEU A 1 98 ? 4.885 -10.478 -14.986 1.00 84.62 98 LEU A CA 1
ATOM 790 C C . LEU A 1 98 ? 4.161 -11.595 -15.739 1.00 84.62 98 LEU A C 1
ATOM 792 O O . LEU A 1 98 ? 3.131 -11.360 -16.370 1.00 84.62 98 LEU A O 1
ATOM 796 N N . SER A 1 99 ? 4.703 -12.807 -15.655 1.00 76.44 99 SER A N 1
ATOM 797 C CA . SER A 1 99 ? 4.083 -14.022 -16.180 1.00 76.44 99 SER A CA 1
ATOM 798 C C . SER A 1 99 ? 3.191 -14.675 -15.126 1.00 76.44 99 SER A C 1
ATOM 800 O O . SER A 1 99 ? 3.497 -14.659 -13.932 1.00 76.44 99 SER A O 1
ATOM 802 N N . TRP A 1 100 ? 2.131 -15.342 -15.586 1.00 62.16 100 TRP A N 1
ATOM 803 C CA . TRP A 1 100 ? 1.277 -16.203 -14.762 1.00 62.16 100 TRP A CA 1
ATOM 804 C C . TRP A 1 100 ? 2.067 -17.316 -14.052 1.00 62.16 100 TRP A C 1
ATOM 806 O O . TRP A 1 100 ? 1.704 -17.742 -12.961 1.00 62.16 100 TRP A O 1
ATOM 816 N N . THR A 1 101 ? 3.199 -17.739 -14.622 1.00 68.19 101 THR A N 1
ATOM 817 C CA . THR A 1 101 ? 4.118 -18.723 -14.026 1.00 68.19 101 THR A CA 1
ATOM 818 C C . THR A 1 101 ? 5.072 -18.120 -12.984 1.00 68.19 101 THR A C 1
ATOM 820 O O . THR A 1 101 ? 6.154 -18.659 -12.773 1.00 68.19 101 THR A O 1
ATOM 823 N N . MET A 1 102 ? 4.709 -16.990 -12.360 1.00 63.81 102 MET A N 1
ATOM 824 C CA . MET A 1 102 ? 5.499 -16.289 -11.330 1.00 63.81 102 MET A CA 1
ATOM 825 C C . MET A 1 102 ? 6.900 -15.827 -11.785 1.00 63.81 102 MET A C 1
ATOM 827 O O . MET A 1 102 ? 7.770 -15.554 -10.964 1.00 63.81 102 MET A O 1
ATOM 831 N N . GLY A 1 103 ? 7.126 -15.696 -13.094 1.00 75.31 103 GLY A N 1
ATOM 832 C CA . GLY A 1 103 ? 8.358 -15.127 -13.646 1.00 75.31 103 GLY A CA 1
ATOM 833 C C . GLY A 1 103 ? 8.235 -13.620 -13.860 1.00 75.31 103 GLY A C 1
ATOM 834 O O . GLY A 1 103 ? 7.197 -13.155 -14.335 1.00 75.31 103 GLY A O 1
ATOM 835 N N . THR A 1 104 ? 9.291 -12.861 -13.561 1.00 85.50 104 THR A N 1
ATOM 836 C CA . THR A 1 104 ? 9.394 -11.457 -13.975 1.00 85.50 104 THR A CA 1
ATOM 837 C C . THR A 1 104 ? 10.305 -11.312 -15.187 1.00 85.50 104 THR A C 1
ATOM 839 O O . THR A 1 104 ? 11.222 -12.102 -15.406 1.00 85.50 104 THR A O 1
ATOM 842 N N . SER A 1 105 ? 10.024 -10.329 -16.034 1.00 87.19 105 SER A N 1
ATOM 843 C CA . SER A 1 105 ? 10.808 -10.056 -17.241 1.00 87.19 105 SER A CA 1
ATOM 844 C C . SER A 1 105 ? 11.066 -8.569 -17.383 1.00 87.19 105 SER A C 1
ATOM 846 O O . SER A 1 105 ? 10.269 -7.737 -16.949 1.00 87.19 105 SER A O 1
ATOM 848 N N . ARG A 1 106 ? 12.212 -8.227 -17.975 1.00 89.50 106 ARG A N 1
ATOM 849 C CA . ARG A 1 106 ? 12.584 -6.834 -18.213 1.00 89.50 106 ARG A CA 1
ATOM 850 C C . ARG A 1 106 ? 11.593 -6.203 -19.185 1.00 89.50 106 ARG A C 1
ATOM 852 O O . ARG A 1 106 ? 11.368 -6.731 -20.270 1.00 89.50 106 ARG A O 1
ATOM 859 N N . ILE A 1 107 ? 11.064 -5.047 -18.810 1.00 89.75 107 ILE A N 1
ATOM 860 C CA . ILE A 1 107 ? 10.153 -4.251 -19.631 1.00 89.75 107 ILE A CA 1
ATOM 861 C C . ILE A 1 107 ? 10.821 -2.940 -20.029 1.00 89.75 107 ILE A C 1
ATOM 863 O O . ILE A 1 107 ? 11.686 -2.420 -19.320 1.00 89.75 107 ILE A O 1
ATOM 867 N N . SER A 1 108 ? 10.427 -2.380 -21.168 1.00 89.56 108 SER A N 1
ATOM 868 C CA . SER A 1 108 ? 10.989 -1.134 -21.685 1.00 89.56 108 SER A CA 1
ATOM 869 C C . SER A 1 108 ? 9.918 -0.269 -22.347 1.00 89.56 108 SER A C 1
ATOM 871 O O . SER A 1 108 ? 8.909 -0.772 -22.838 1.00 89.56 108 SER A O 1
ATOM 873 N N . GLY A 1 109 ? 10.112 1.048 -22.321 1.00 86.19 109 GLY A N 1
ATOM 874 C CA . GLY A 1 109 ? 9.223 2.006 -22.978 1.00 86.19 109 GLY A CA 1
ATOM 875 C C . GLY A 1 109 ? 8.701 3.100 -22.054 1.00 86.19 109 GLY A C 1
ATOM 876 O O . GLY A 1 109 ? 9.036 3.186 -20.875 1.00 86.19 109 GLY A O 1
ATOM 877 N N . ARG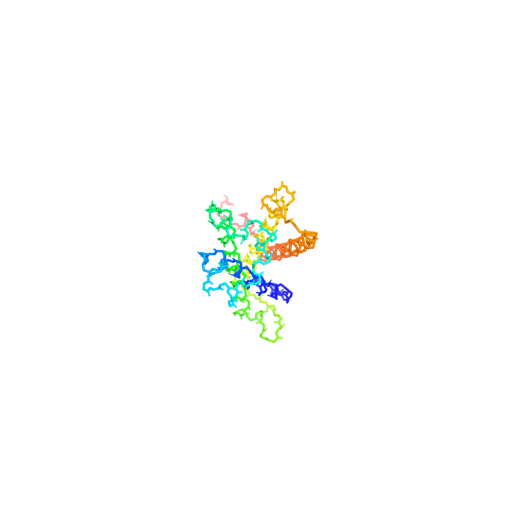 A 1 110 ? 7.832 3.953 -22.604 1.00 85.50 110 ARG A N 1
ATOM 878 C CA . ARG A 1 110 ? 7.185 5.040 -21.853 1.00 85.50 110 ARG A CA 1
ATOM 879 C C . ARG A 1 110 ? 6.242 4.517 -20.765 1.00 85.50 110 ARG A C 1
ATOM 881 O O . ARG A 1 110 ? 6.209 5.075 -19.673 1.00 85.50 110 ARG A O 1
ATOM 888 N N . LEU A 1 111 ? 5.518 3.434 -21.057 1.00 86.12 111 LEU A N 1
ATOM 889 C CA . LEU A 1 111 ? 4.632 2.763 -20.100 1.00 86.12 111 LEU A CA 1
ATOM 890 C C . LEU A 1 111 ? 5.418 2.257 -18.879 1.00 86.12 111 LEU A C 1
ATOM 892 O O . LEU A 1 111 ? 4.952 2.341 -17.747 1.00 86.12 111 LEU A O 1
ATOM 896 N N . THR A 1 112 ? 6.656 1.814 -19.094 1.00 87.94 112 THR A N 1
ATOM 897 C CA . THR A 1 112 ? 7.551 1.357 -18.032 1.00 87.94 112 THR A CA 1
ATOM 898 C C . THR A 1 112 ? 7.929 2.473 -17.062 1.00 87.94 112 THR A C 1
ATOM 900 O O . THR A 1 112 ? 7.862 2.277 -15.852 1.00 87.94 112 THR A O 1
ATOM 903 N N . ALA A 1 113 ? 8.260 3.664 -17.568 1.00 90.00 113 ALA A N 1
ATOM 904 C CA . ALA A 1 113 ? 8.555 4.812 -16.708 1.00 90.00 113 ALA A CA 1
ATOM 905 C C . ALA A 1 113 ? 7.341 5.192 -15.840 1.00 90.00 113 ALA A C 1
ATOM 907 O O . ALA A 1 113 ? 7.478 5.432 -14.643 1.00 90.00 113 ALA A O 1
ATOM 908 N N . GLN A 1 114 ? 6.133 5.173 -16.417 1.00 91.38 114 GLN A N 1
ATOM 909 C CA . GLN A 1 114 ? 4.892 5.398 -15.665 1.00 91.38 114 GLN A CA 1
ATOM 910 C C . GLN A 1 114 ? 4.674 4.324 -14.593 1.00 91.38 114 GLN A C 1
ATOM 912 O O . GLN A 1 114 ? 4.333 4.648 -13.459 1.00 91.38 114 GLN A O 1
ATOM 917 N N . THR A 1 115 ? 4.921 3.057 -14.928 1.00 93.00 115 THR A N 1
ATOM 918 C CA . THR A 1 115 ? 4.806 1.913 -14.007 1.00 93.00 115 THR A CA 1
ATOM 919 C C . THR A 1 115 ? 5.685 2.098 -12.766 1.00 93.00 115 THR A C 1
ATOM 921 O O . THR A 1 115 ? 5.214 1.921 -11.639 1.00 93.00 115 THR A O 1
ATOM 924 N N . VAL A 1 116 ? 6.938 2.522 -12.955 1.00 94.19 116 VAL A N 1
ATOM 925 C CA . VAL A 1 116 ? 7.871 2.820 -11.856 1.00 94.19 116 VAL A CA 1
ATOM 926 C C . VAL A 1 116 ? 7.381 3.996 -11.007 1.00 94.19 116 VAL A C 1
ATOM 928 O O . VAL A 1 116 ? 7.403 3.908 -9.782 1.00 94.19 116 VAL A O 1
ATOM 931 N N . LEU A 1 117 ? 6.862 5.061 -11.627 1.00 95.25 117 LEU A N 1
ATOM 932 C CA . LEU A 1 117 ? 6.331 6.225 -10.905 1.00 95.25 117 LEU A CA 1
ATOM 933 C C . LEU A 1 117 ? 5.105 5.889 -10.043 1.00 95.25 117 LEU A C 1
ATOM 935 O O . LEU A 1 117 ? 5.038 6.312 -8.890 1.00 95.25 117 LEU A O 1
ATOM 939 N N . PHE A 1 118 ? 4.150 5.112 -10.562 1.00 95.44 118 PHE A N 1
ATOM 940 C CA . PHE A 1 118 ? 2.988 4.687 -9.771 1.00 95.44 118 PHE A CA 1
ATOM 941 C C . PHE A 1 118 ? 3.393 3.794 -8.596 1.00 95.44 118 PHE A C 1
ATOM 943 O O . PHE A 1 118 ? 2.838 3.926 -7.506 1.00 95.44 118 PHE A O 1
ATOM 950 N N . SER A 1 119 ? 4.392 2.932 -8.796 1.00 94.12 119 SER A N 1
ATOM 951 C CA . SER A 1 119 ? 4.932 2.080 -7.730 1.00 94.12 119 SER A CA 1
ATOM 952 C C . SER A 1 119 ? 5.631 2.896 -6.655 1.00 94.12 119 SER A C 1
ATOM 954 O O . SER A 1 119 ? 5.390 2.686 -5.469 1.00 94.12 119 SER A O 1
ATOM 956 N N . LEU A 1 120 ? 6.457 3.863 -7.062 1.00 96.81 120 LEU A N 1
ATOM 957 C CA . LEU A 1 120 ? 7.101 4.804 -6.153 1.00 96.81 120 LEU A CA 1
ATOM 958 C C . LEU A 1 120 ? 6.057 5.539 -5.306 1.00 96.81 120 LEU A C 1
ATOM 960 O O . LEU A 1 120 ? 6.202 5.612 -4.088 1.00 96.81 120 LEU A O 1
ATOM 964 N N . LEU A 1 121 ? 4.993 6.039 -5.940 1.00 97.38 121 LEU A N 1
ATOM 965 C CA . LEU A 1 121 ? 3.919 6.745 -5.248 1.00 97.38 121 LEU A CA 1
ATOM 966 C C . LEU A 1 121 ? 3.194 5.837 -4.244 1.00 97.38 121 LEU A C 1
ATOM 968 O O . LEU A 1 121 ? 2.980 6.253 -3.108 1.00 97.38 121 LEU A O 1
ATOM 972 N N . ALA A 1 122 ? 2.872 4.596 -4.625 1.00 96.75 122 ALA A N 1
ATOM 973 C CA . ALA A 1 122 ? 2.244 3.626 -3.726 1.00 96.75 122 ALA A CA 1
ATOM 974 C C . ALA A 1 122 ? 3.109 3.364 -2.482 1.00 96.75 122 ALA A C 1
ATOM 976 O O . ALA A 1 122 ? 2.631 3.493 -1.355 1.00 96.75 122 ALA A O 1
ATOM 977 N N . MET A 1 123 ? 4.401 3.078 -2.679 1.00 96.06 123 MET A N 1
ATOM 978 C CA . MET A 1 123 ? 5.326 2.780 -1.577 1.00 96.06 123 MET A CA 1
ATOM 979 C C . MET A 1 123 ? 5.572 3.996 -0.682 1.00 96.06 123 MET A C 1
ATOM 981 O O . MET A 1 123 ? 5.666 3.851 0.536 1.00 96.06 123 MET A O 1
ATOM 985 N N . ALA A 1 124 ? 5.643 5.197 -1.263 1.00 96.94 124 ALA A N 1
ATOM 986 C CA . ALA A 1 124 ? 5.789 6.434 -0.504 1.00 96.94 124 ALA A CA 1
ATOM 987 C C . ALA A 1 124 ? 4.561 6.692 0.379 1.00 96.94 124 ALA A C 1
ATOM 989 O O . ALA A 1 124 ? 4.712 6.945 1.572 1.00 96.94 124 ALA A O 1
ATOM 990 N N . ILE A 1 125 ? 3.349 6.553 -0.170 1.00 96.62 125 ILE A N 1
ATOM 991 C CA . ILE A 1 125 ? 2.106 6.705 0.600 1.00 96.62 125 ILE A CA 1
ATOM 992 C C . ILE A 1 125 ? 2.040 5.668 1.722 1.00 96.62 125 ILE A C 1
ATOM 994 O O . ILE A 1 125 ? 1.769 6.036 2.867 1.00 96.62 125 ILE A O 1
ATOM 998 N N . GLN A 1 126 ? 2.346 4.402 1.422 1.00 95.25 126 GLN A N 1
ATOM 999 C CA . GLN A 1 126 ? 2.361 3.327 2.412 1.00 95.25 126 GLN A CA 1
ATOM 1000 C C . GLN A 1 126 ? 3.343 3.637 3.554 1.00 95.25 126 GLN A C 1
ATOM 1002 O O . GLN A 1 126 ? 2.967 3.560 4.727 1.00 95.25 126 GLN A O 1
ATOM 1007 N N . ALA A 1 127 ? 4.569 4.060 3.228 1.00 95.44 127 ALA A N 1
ATOM 1008 C CA . ALA A 1 127 ? 5.580 4.440 4.213 1.00 95.44 127 ALA A CA 1
ATOM 1009 C C . ALA A 1 127 ? 5.146 5.650 5.062 1.00 95.44 127 ALA A C 1
ATOM 1011 O O . ALA A 1 127 ? 5.266 5.630 6.290 1.00 95.44 127 ALA A O 1
ATOM 1012 N N . THR A 1 128 ? 4.593 6.694 4.440 1.00 95.31 128 THR A N 1
ATOM 1013 C CA . THR A 1 128 ? 4.136 7.903 5.143 1.00 95.31 128 THR A CA 1
ATOM 1014 C C . THR A 1 128 ? 2.962 7.605 6.071 1.00 95.31 128 THR A C 1
ATOM 1016 O O . THR A 1 128 ? 3.010 7.941 7.257 1.00 95.31 128 THR A O 1
ATOM 1019 N N . LYS A 1 129 ? 1.928 6.922 5.565 1.00 92.56 129 LYS A N 1
ATOM 1020 C CA . LYS A 1 129 ? 0.752 6.505 6.343 1.00 92.56 129 LYS A CA 1
ATOM 1021 C C . LYS A 1 129 ? 1.171 5.699 7.568 1.00 92.56 129 LYS A C 1
ATOM 1023 O O . LYS A 1 129 ? 0.669 5.928 8.668 1.00 92.56 129 LYS A O 1
ATOM 1028 N N . LEU A 1 130 ? 2.103 4.769 7.381 1.00 92.69 130 LEU A N 1
ATOM 1029 C CA . LEU A 1 130 ? 2.529 3.880 8.446 1.00 92.69 130 LEU A CA 1
ATOM 1030 C C . LEU A 1 130 ? 3.414 4.575 9.481 1.00 92.69 130 LEU A C 1
ATOM 1032 O O . LEU A 1 130 ? 3.257 4.322 10.671 1.00 92.69 130 LEU A O 1
ATOM 1036 N N . SER A 1 131 ? 4.263 5.508 9.048 1.00 93.00 131 SER A N 1
ATOM 1037 C CA . SER A 1 131 ? 5.043 6.363 9.951 1.00 93.00 131 SER A CA 1
ATOM 1038 C C . SER A 1 131 ? 4.134 7.173 10.879 1.00 93.00 131 SER A C 1
ATOM 1040 O O . SER A 1 131 ? 4.344 7.181 12.092 1.00 93.00 131 SER A O 1
ATOM 1042 N N . PHE A 1 132 ? 3.080 7.796 10.334 1.00 91.44 132 PHE A N 1
ATOM 1043 C CA . PHE A 1 132 ? 2.099 8.518 11.149 1.00 91.44 132 PHE A CA 1
ATOM 1044 C C . PHE A 1 132 ? 1.324 7.596 12.082 1.00 91.44 132 PHE A C 1
ATOM 1046 O O . PHE A 1 132 ? 1.108 7.946 13.240 1.00 91.44 132 PHE A O 1
ATOM 1053 N N . TYR A 1 133 ? 0.927 6.418 11.604 1.00 88.62 133 TYR A N 1
ATOM 1054 C CA . TYR A 1 133 ? 0.189 5.463 12.420 1.00 88.62 133 TYR A CA 1
ATOM 1055 C C . TYR A 1 133 ? 1.015 4.959 13.611 1.00 88.62 133 TYR A C 1
ATOM 1057 O O . TYR A 1 133 ? 0.523 4.966 14.736 1.00 88.62 133 TYR A O 1
ATOM 1065 N N . ILE A 1 134 ? 2.283 4.598 13.390 1.00 89.38 134 ILE A N 1
ATOM 1066 C CA . ILE A 1 134 ? 3.200 4.182 14.459 1.00 89.38 134 ILE A CA 1
ATOM 1067 C C . ILE A 1 134 ? 3.411 5.327 15.458 1.00 89.38 134 ILE A C 1
ATOM 1069 O O . ILE A 1 134 ? 3.290 5.121 16.665 1.00 89.38 134 ILE A O 1
ATOM 1073 N N . ALA A 1 135 ? 3.680 6.545 14.976 1.00 89.38 135 ALA A N 1
ATOM 1074 C CA . ALA A 1 135 ? 3.854 7.707 15.845 1.00 89.38 135 ALA A CA 1
ATOM 1075 C C . ALA A 1 135 ? 2.602 7.968 16.701 1.00 89.38 135 ALA A C 1
ATOM 1077 O O . ALA A 1 135 ? 2.709 8.192 17.910 1.00 89.38 135 ALA A O 1
ATOM 1078 N N . ALA A 1 136 ? 1.413 7.876 16.100 1.00 87.06 136 ALA A N 1
ATOM 1079 C CA . ALA A 1 136 ? 0.145 8.012 16.804 1.00 87.06 136 ALA A CA 1
ATOM 1080 C C . ALA A 1 136 ? -0.059 6.893 17.839 1.00 87.06 136 ALA A C 1
ATOM 1082 O O . ALA A 1 136 ? -0.472 7.173 18.961 1.00 87.06 136 ALA A O 1
ATOM 1083 N N . GLN A 1 137 ? 0.292 5.648 17.511 1.00 83.81 137 GLN A N 1
ATOM 1084 C CA . GLN A 1 137 ? 0.170 4.496 18.409 1.00 83.81 137 GLN A CA 1
ATOM 1085 C C . GLN A 1 137 ? 1.065 4.618 19.657 1.00 83.81 137 GLN A C 1
ATOM 1087 O O . GLN A 1 137 ? 0.666 4.209 20.750 1.00 83.81 137 GLN A O 1
ATOM 1092 N N . LEU A 1 138 ? 2.250 5.222 19.518 1.00 84.50 138 LEU A N 1
ATOM 1093 C CA . LEU A 1 138 ? 3.171 5.464 20.633 1.00 84.50 138 LEU A CA 1
ATOM 1094 C C . LEU A 1 138 ? 2.725 6.635 21.524 1.00 84.50 138 LEU A C 1
ATOM 1096 O O . LEU A 1 138 ? 2.883 6.578 22.746 1.00 84.50 138 LEU A O 1
ATOM 1100 N N . THR A 1 139 ? 2.149 7.683 20.932 1.00 85.38 139 THR A N 1
ATOM 1101 C CA . THR A 1 139 ? 1.907 8.967 21.616 1.00 85.38 139 THR A CA 1
ATOM 1102 C C . THR A 1 139 ? 0.467 9.189 22.073 1.00 85.38 139 THR A C 1
ATOM 1104 O O . THR A 1 139 ? 0.246 9.965 22.999 1.00 85.38 139 THR A O 1
ATOM 1107 N N . SER A 1 140 ? -0.516 8.516 21.469 1.00 82.88 140 SER A N 1
ATOM 1108 C CA . SER A 1 140 ? -1.938 8.762 21.713 1.00 82.88 140 SER A CA 1
ATOM 1109 C C . SER A 1 140 ? -2.657 7.513 22.215 1.00 82.88 140 SER A C 1
ATOM 1111 O O . SER A 1 140 ? -2.651 6.471 21.561 1.00 82.88 140 SER A O 1
ATOM 1113 N N . GLU A 1 141 ? -3.364 7.630 23.342 1.00 80.31 141 GLU A N 1
ATOM 1114 C CA . GLU A 1 141 ? -4.202 6.550 23.894 1.00 80.31 141 GLU A CA 1
ATOM 1115 C C . GLU A 1 141 ? -5.329 6.113 22.950 1.00 80.31 141 GLU A C 1
ATOM 1117 O O . GLU A 1 141 ? -5.793 4.975 23.000 1.00 80.31 141 GLU A O 1
ATOM 1122 N N . ARG A 1 142 ? -5.729 7.001 22.036 1.00 78.38 142 ARG A N 1
ATOM 1123 C CA . ARG A 1 142 ? -6.739 6.726 21.013 1.00 78.38 142 ARG A CA 1
ATOM 1124 C C . ARG A 1 142 ? -6.286 5.679 19.993 1.00 78.38 142 ARG A C 1
ATOM 1126 O O . ARG A 1 142 ? -7.109 4.907 19.520 1.00 78.38 142 ARG A O 1
ATOM 1133 N N . PHE A 1 143 ? -5.001 5.669 19.642 1.00 77.62 143 PHE A N 1
ATOM 1134 C CA . PHE A 1 143 ? -4.421 4.738 18.662 1.00 77.62 143 PHE A CA 1
ATOM 1135 C C . PHE A 1 143 ? -3.715 3.556 19.331 1.00 77.62 143 PHE A C 1
ATOM 1137 O O . PHE A 1 143 ? -3.337 2.594 18.658 1.00 77.62 143 PHE A O 1
ATOM 1144 N N . ARG A 1 144 ? -3.505 3.643 20.646 1.00 76.12 144 ARG A N 1
ATOM 1145 C CA . ARG A 1 144 ? -2.820 2.632 21.437 1.00 76.12 144 ARG A CA 1
ATOM 1146 C C . ARG A 1 144 ? -3.658 1.362 21.514 1.00 76.12 144 ARG A C 1
ATOM 1148 O O . ARG A 1 144 ? -4.856 1.406 21.775 1.00 76.12 144 ARG A O 1
ATOM 1155 N N . GLU A 1 145 ? -2.999 0.230 21.304 1.00 72.38 145 GLU A N 1
ATOM 1156 C CA . GLU A 1 145 ? -3.614 -1.072 21.530 1.00 72.38 145 GLU A CA 1
ATOM 1157 C C . GLU A 1 145 ? -3.557 -1.432 23.013 1.00 72.38 145 GLU A C 1
ATOM 1159 O O . GLU A 1 145 ? -2.515 -1.284 23.654 1.00 72.38 145 GLU A O 1
ATOM 1164 N N . HIS A 1 146 ? -4.666 -1.948 23.543 1.00 71.12 146 HIS A N 1
ATOM 1165 C CA . HIS A 1 146 ? -4.838 -2.237 24.976 1.00 71.12 146 HIS A CA 1
ATOM 1166 C C . HIS A 1 146 ? -4.586 -3.711 25.332 1.00 71.12 146 HIS A C 1
ATOM 1168 O O . HIS A 1 146 ? -5.189 -4.266 26.244 1.00 71.12 146 HIS A O 1
ATOM 1174 N N . THR A 1 147 ? -3.703 -4.375 24.586 1.00 73.94 147 THR A N 1
ATOM 1175 C CA . THR A 1 147 ? -3.452 -5.825 24.663 1.00 73.94 147 THR A CA 1
ATOM 1176 C C . THR A 1 147 ? -1.956 -6.134 24.722 1.00 73.94 147 THR A C 1
ATOM 1178 O O . THR A 1 147 ? -1.120 -5.352 24.267 1.00 73.94 147 THR A O 1
ATOM 1181 N N . SER A 1 148 ? -1.607 -7.322 25.225 1.00 76.00 148 SER A N 1
ATOM 1182 C CA . SER A 1 148 ? -0.233 -7.843 25.252 1.00 76.00 148 SER A CA 1
ATOM 1183 C C . SER A 1 148 ? 0.382 -8.050 23.861 1.00 76.00 148 SER A C 1
ATOM 1185 O O . SER A 1 148 ? 1.594 -8.227 23.755 1.00 76.00 148 SER A O 1
ATOM 1187 N N . SER A 1 149 ? -0.415 -7.995 22.786 1.00 77.62 149 SER A N 1
ATOM 1188 C CA . SER A 1 149 ? 0.073 -8.099 21.405 1.00 77.62 149 SER A CA 1
ATOM 1189 C C . SER A 1 149 ? 0.631 -6.796 20.820 1.00 77.62 149 SER A C 1
ATOM 1191 O O . SER A 1 149 ? 1.133 -6.829 19.698 1.00 77.62 149 SER A O 1
ATOM 1193 N N . LEU A 1 150 ? 0.591 -5.671 21.549 1.00 78.75 150 LEU A N 1
ATOM 1194 C CA . LEU A 1 150 ? 1.091 -4.378 21.060 1.00 78.75 150 LEU A CA 1
ATOM 1195 C C . LEU A 1 150 ? 2.529 -4.447 20.491 1.00 78.75 150 LEU A C 1
ATOM 1197 O O . LEU A 1 150 ? 2.747 -3.931 19.394 1.00 78.75 150 LEU A O 1
ATOM 1201 N N . PRO A 1 151 ? 3.515 -5.112 21.135 1.00 83.12 151 PRO A N 1
ATOM 1202 C CA . PRO A 1 151 ? 4.872 -5.195 20.588 1.00 83.12 151 PRO A CA 1
ATOM 1203 C C . PRO A 1 151 ? 4.937 -5.934 19.246 1.00 83.12 151 PRO A C 1
ATOM 1205 O O . PRO A 1 151 ? 5.714 -5.556 18.371 1.00 83.12 151 PRO A O 1
ATOM 1208 N N . VAL A 1 152 ? 4.101 -6.962 19.065 1.00 85.62 152 VAL A N 1
ATOM 1209 C CA . VAL A 1 152 ? 4.026 -7.736 17.817 1.00 85.62 152 VAL A CA 1
ATOM 1210 C C . VAL A 1 152 ? 3.499 -6.859 16.688 1.00 85.62 152 VAL A C 1
ATOM 1212 O O . VAL A 1 152 ? 4.088 -6.829 15.609 1.00 85.62 152 VAL A O 1
ATOM 1215 N N . TRP A 1 153 ? 2.432 -6.102 16.938 1.00 81.88 153 TRP A N 1
ATOM 1216 C CA . TRP A 1 153 ? 1.864 -5.212 15.929 1.00 81.88 153 TRP A CA 1
ATOM 1217 C C . TRP A 1 153 ? 2.791 -4.060 15.583 1.00 81.88 153 TRP A C 1
ATOM 1219 O O . TRP A 1 153 ? 2.996 -3.785 14.403 1.00 81.88 153 TRP A O 1
ATOM 1229 N N . ILE A 1 154 ? 3.429 -3.447 16.581 1.00 84.88 154 ILE A N 1
ATOM 1230 C CA . ILE A 1 154 ? 4.478 -2.449 16.353 1.00 84.88 154 ILE A CA 1
ATOM 1231 C C . ILE A 1 154 ? 5.579 -3.030 15.458 1.00 84.88 154 ILE A C 1
ATOM 1233 O O . ILE A 1 154 ? 5.955 -2.402 14.468 1.00 84.88 154 ILE A O 1
ATOM 1237 N N . TRP A 1 155 ? 6.062 -4.241 15.747 1.00 88.19 155 TRP A N 1
ATOM 1238 C CA . TRP A 1 155 ? 7.104 -4.884 14.945 1.00 88.19 155 TRP A CA 1
ATOM 1239 C C . TRP A 1 155 ? 6.665 -5.149 13.498 1.00 88.19 155 TRP A C 1
ATOM 1241 O O . TRP A 1 155 ? 7.422 -4.877 12.562 1.00 88.19 155 TRP A O 1
ATOM 1251 N N . ILE A 1 156 ? 5.425 -5.606 13.294 1.00 89.50 156 ILE A N 1
ATOM 1252 C CA . ILE A 1 156 ? 4.839 -5.789 11.958 1.00 89.50 156 ILE A CA 1
ATOM 1253 C C . ILE A 1 156 ? 4.787 -4.451 11.209 1.00 89.50 156 ILE A C 1
ATOM 1255 O O . ILE A 1 156 ? 5.252 -4.367 10.070 1.00 89.50 156 ILE A O 1
ATOM 1259 N N . HIS A 1 157 ? 4.286 -3.389 11.844 1.00 90.06 157 HIS A N 1
ATOM 1260 C CA . HIS A 1 157 ? 4.214 -2.061 11.235 1.00 90.06 157 HIS A CA 1
ATOM 1261 C C . HIS A 1 157 ? 5.610 -1.512 10.888 1.00 90.06 157 HIS A C 1
ATOM 1263 O O . HIS A 1 157 ? 5.822 -1.040 9.772 1.00 90.06 157 HIS A O 1
ATOM 1269 N N . TYR A 1 158 ? 6.601 -1.631 11.774 1.00 92.69 158 TYR A N 1
ATOM 1270 C CA . TYR A 1 158 ? 7.975 -1.223 11.455 1.00 92.69 158 TYR A CA 1
ATOM 1271 C C . TYR A 1 158 ? 8.585 -2.036 10.308 1.00 92.69 158 TYR A C 1
ATOM 1273 O O . TYR A 1 158 ? 9.287 -1.472 9.470 1.00 92.69 158 TYR A O 1
ATOM 1281 N N . SER A 1 159 ? 8.284 -3.333 10.220 1.00 92.56 159 SER A N 1
ATOM 1282 C CA . SER A 1 159 ? 8.765 -4.191 9.130 1.00 92.56 159 SER A CA 1
ATOM 1283 C C . SER A 1 159 ? 8.183 -3.769 7.778 1.00 92.56 159 SER A C 1
ATOM 1285 O O . SER A 1 159 ? 8.914 -3.627 6.799 1.00 92.56 159 SER A O 1
ATOM 1287 N N . ILE A 1 160 ? 6.877 -3.489 7.730 1.00 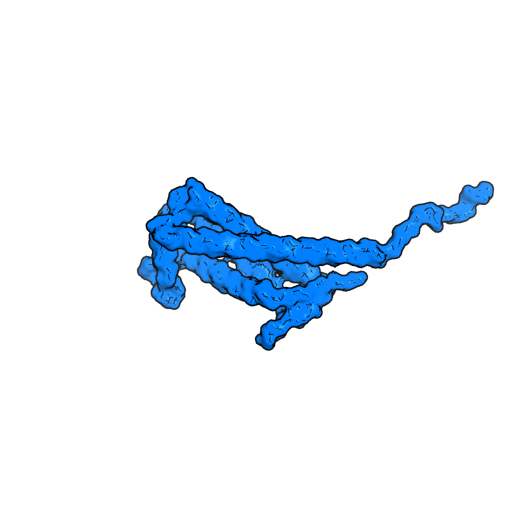93.12 160 ILE A N 1
ATOM 1288 C CA . ILE A 1 160 ? 6.199 -2.966 6.534 1.00 93.12 160 ILE A CA 1
ATOM 1289 C C . ILE A 1 160 ? 6.772 -1.591 6.147 1.00 93.12 160 ILE A C 1
ATOM 1291 O O . ILE A 1 160 ? 6.998 -1.329 4.961 1.00 93.12 160 ILE A O 1
ATOM 1295 N N . LEU A 1 161 ? 7.036 -0.723 7.129 1.00 94.69 161 LEU A N 1
ATOM 1296 C CA . LEU A 1 161 ? 7.619 0.601 6.900 1.00 94.69 161 LEU A CA 1
ATOM 1297 C C . LEU A 1 161 ? 9.016 0.480 6.288 1.00 94.69 161 LEU A C 1
ATOM 1299 O O . LEU A 1 161 ? 9.309 1.145 5.296 1.00 94.69 161 LEU A O 1
ATOM 1303 N N . PHE A 1 162 ? 9.848 -0.399 6.845 1.00 93.50 162 PHE A N 1
ATOM 1304 C CA . PHE A 1 162 ? 11.197 -0.652 6.355 1.00 93.50 162 PHE A CA 1
ATOM 1305 C C . PHE A 1 162 ? 11.191 -1.138 4.901 1.00 93.50 162 PHE A C 1
ATOM 1307 O O . PHE A 1 162 ? 11.865 -0.552 4.055 1.00 93.50 162 PHE A O 1
ATOM 1314 N N . VAL A 1 163 ? 10.371 -2.146 4.581 1.00 91.69 163 VAL A N 1
ATOM 1315 C CA . VAL A 1 163 ? 10.236 -2.663 3.207 1.00 91.69 163 VAL A CA 1
ATOM 1316 C C . VAL A 1 163 ? 9.792 -1.560 2.243 1.00 91.69 163 VAL A C 1
ATOM 1318 O O . VAL A 1 163 ? 10.378 -1.408 1.170 1.00 91.69 163 VAL A O 1
ATOM 1321 N N . SER A 1 164 ? 8.804 -0.755 2.641 1.00 94.31 164 SER A N 1
ATOM 1322 C CA . SER A 1 164 ? 8.281 0.339 1.813 1.00 94.31 164 SER A CA 1
ATOM 1323 C C . SER A 1 164 ? 9.341 1.421 1.576 1.00 94.31 164 SER A C 1
ATOM 1325 O O . SER A 1 164 ? 9.525 1.867 0.445 1.00 94.31 164 SER A O 1
ATOM 1327 N N . ALA A 1 165 ? 10.104 1.796 2.608 1.00 94.44 165 ALA A N 1
ATOM 1328 C CA . ALA A 1 165 ? 11.190 2.768 2.496 1.00 94.44 165 ALA A CA 1
ATOM 1329 C C . ALA A 1 165 ? 12.323 2.270 1.582 1.00 94.44 165 ALA A C 1
ATOM 1331 O O . ALA A 1 165 ? 12.787 3.006 0.709 1.00 94.44 165 ALA A O 1
ATOM 1332 N N . CYS A 1 166 ? 12.730 1.004 1.713 1.00 94.31 166 CYS A N 1
ATOM 1333 C CA . CYS A 1 166 ? 13.707 0.399 0.807 1.00 94.31 166 CYS A CA 1
ATOM 1334 C C . CYS A 1 166 ? 13.203 0.360 -0.644 1.00 94.31 166 CYS A C 1
ATOM 1336 O O . CYS A 1 166 ? 13.976 0.625 -1.565 1.00 94.31 166 CYS A O 1
ATOM 1338 N N . ALA A 1 167 ? 11.918 0.062 -0.860 1.00 93.81 167 ALA A N 1
ATOM 1339 C CA . ALA A 1 167 ? 11.317 0.065 -2.192 1.00 93.81 167 ALA A CA 1
ATOM 1340 C C . ALA A 1 167 ? 11.299 1.472 -2.812 1.00 93.81 167 ALA A C 1
ATOM 1342 O O . ALA A 1 167 ? 11.651 1.620 -3.982 1.00 93.81 167 ALA A O 1
ATOM 1343 N N . VAL A 1 168 ? 10.977 2.509 -2.029 1.00 96.38 168 VAL A N 1
ATOM 1344 C CA . VAL A 1 168 ? 11.071 3.917 -2.463 1.00 96.38 168 VAL A CA 1
ATOM 1345 C C . VAL A 1 168 ? 12.480 4.236 -2.963 1.00 96.38 168 VAL A C 1
ATOM 1347 O O . VAL A 1 168 ? 12.633 4.726 -4.081 1.00 96.38 168 VAL A O 1
ATOM 1350 N N . VAL A 1 169 ? 13.513 3.905 -2.182 1.00 95.25 169 VAL A N 1
ATOM 1351 C CA . VAL A 1 169 ? 14.913 4.134 -2.580 1.00 95.25 169 VAL A CA 1
ATOM 1352 C C . VAL A 1 169 ? 15.262 3.369 -3.860 1.00 95.25 169 VAL A C 1
ATOM 1354 O O . VAL A 1 169 ? 15.894 3.926 -4.755 1.00 95.25 169 VAL A O 1
ATOM 1357 N N . ALA A 1 170 ? 14.823 2.114 -3.987 1.00 93.12 170 ALA A N 1
ATOM 1358 C CA . ALA A 1 170 ? 15.079 1.312 -5.181 1.00 93.12 170 ALA A CA 1
ATOM 1359 C C . ALA A 1 170 ? 14.474 1.942 -6.450 1.00 93.12 170 ALA A C 1
ATOM 1361 O O . ALA A 1 170 ? 15.170 2.066 -7.459 1.00 93.12 170 ALA A O 1
ATOM 1362 N N . PHE A 1 171 ? 13.220 2.397 -6.391 1.00 94.56 171 PHE A N 1
ATOM 1363 C CA . PHE A 1 171 ? 12.573 3.056 -7.528 1.00 94.56 171 PHE A CA 1
ATOM 1364 C C . PHE A 1 171 ? 13.192 4.424 -7.849 1.00 94.56 171 PHE A C 1
ATOM 1366 O O . PHE A 1 171 ? 13.354 4.757 -9.022 1.00 94.56 171 PHE A O 1
ATOM 1373 N N . LEU A 1 172 ? 13.593 5.204 -6.838 1.00 95.00 172 LEU A N 1
ATOM 1374 C CA . LEU A 1 172 ? 14.301 6.475 -7.044 1.00 95.00 172 LEU A CA 1
ATOM 1375 C C . LEU A 1 172 ? 15.658 6.285 -7.732 1.00 95.00 172 LEU A C 1
ATOM 1377 O O . LEU A 1 172 ? 16.017 7.067 -8.617 1.00 95.00 172 LEU A O 1
ATOM 1381 N N . ASN A 1 173 ? 16.394 5.235 -7.365 1.00 93.31 173 ASN A N 1
ATOM 1382 C CA . ASN A 1 173 ? 17.652 4.888 -8.023 1.00 93.31 173 ASN A CA 1
ATOM 1383 C C . ASN A 1 173 ? 17.424 4.512 -9.490 1.00 93.31 173 ASN A C 1
ATOM 1385 O O . ASN A 1 173 ? 18.162 4.961 -10.364 1.00 93.31 173 ASN A O 1
ATOM 1389 N N . GLU A 1 174 ? 16.377 3.739 -9.780 1.00 91.75 174 GLU A N 1
ATOM 1390 C CA . GLU A 1 174 ? 16.037 3.359 -11.150 1.00 91.75 174 GLU A CA 1
ATOM 1391 C C . GLU A 1 174 ? 15.654 4.569 -12.017 1.00 91.75 174 GLU A C 1
ATOM 1393 O O . GLU A 1 174 ? 16.111 4.691 -13.155 1.00 91.75 174 GLU A O 1
ATOM 1398 N N . ILE A 1 175 ? 14.877 5.503 -11.461 1.00 92.31 175 ILE A N 1
ATOM 1399 C CA . ILE A 1 175 ? 14.547 6.770 -12.125 1.00 92.31 175 ILE A CA 1
ATOM 1400 C C . ILE A 1 175 ? 15.819 7.579 -12.389 1.00 92.31 175 ILE A C 1
ATOM 1402 O O . ILE A 1 175 ? 16.025 8.022 -13.517 1.00 92.31 175 ILE A O 1
ATOM 1406 N N . SER A 1 176 ? 16.688 7.729 -11.385 1.00 91.69 176 SER A N 1
ATOM 1407 C CA . SER A 1 176 ? 17.950 8.471 -11.511 1.00 91.69 176 SER A CA 1
ATOM 1408 C C . SER A 1 176 ? 18.833 7.908 -12.626 1.00 91.69 176 SER A C 1
ATOM 1410 O O . SER A 1 176 ? 19.298 8.660 -13.478 1.00 91.69 176 SER A O 1
ATOM 1412 N N . VAL A 1 177 ? 18.994 6.581 -12.688 1.00 89.25 177 VAL A N 1
ATOM 1413 C CA . VAL A 1 177 ? 19.735 5.901 -13.766 1.00 89.25 177 VAL A CA 1
ATOM 1414 C C . VAL A 1 177 ? 19.063 6.106 -15.128 1.00 89.25 177 VAL A C 1
ATOM 1416 O O . VAL A 1 177 ? 19.732 6.298 -16.143 1.00 89.25 177 VAL A O 1
ATOM 1419 N N . GLY A 1 178 ? 17.731 6.082 -15.179 1.00 86.56 178 GLY A N 1
ATOM 1420 C CA . GLY A 1 178 ? 16.986 6.373 -16.402 1.00 86.56 178 GLY A CA 1
ATOM 1421 C C . GLY A 1 178 ? 17.180 7.805 -16.913 1.00 86.56 178 GLY A C 1
ATOM 1422 O O . GLY A 1 178 ? 17.178 8.019 -18.126 1.00 86.56 178 GLY A O 1
ATOM 1423 N N . LEU A 1 179 ? 17.359 8.775 -16.015 1.00 86.94 179 LEU A N 1
ATOM 1424 C CA . LEU A 1 179 ? 17.603 10.179 -16.358 1.00 86.94 179 LEU A CA 1
ATOM 1425 C C . LEU A 1 179 ? 19.040 10.405 -16.846 1.00 86.94 179 LEU A C 1
ATOM 1427 O O . LEU A 1 179 ? 19.221 10.958 -17.930 1.00 86.94 179 LEU A O 1
ATOM 1431 N N . THR A 1 180 ? 20.045 9.902 -16.125 1.00 86.50 180 THR A N 1
ATOM 1432 C CA . THR A 1 180 ? 21.463 10.075 -16.500 1.00 86.50 180 THR A CA 1
ATOM 1433 C C . THR A 1 180 ? 21.794 9.427 -17.844 1.00 86.50 180 THR A C 1
ATOM 1435 O O . THR A 1 180 ? 22.494 10.009 -18.673 1.00 86.50 180 THR A O 1
ATOM 1438 N N . ASN A 1 181 ? 21.222 8.253 -18.121 1.00 80.31 181 ASN A N 1
ATOM 1439 C CA . ASN A 1 181 ? 21.384 7.583 -19.411 1.00 80.31 181 ASN A CA 1
ATOM 1440 C C . ASN A 1 181 ? 20.747 8.356 -20.582 1.00 80.31 181 ASN A C 1
ATOM 1442 O O . ASN A 1 181 ? 21.162 8.177 -21.728 1.00 80.31 181 ASN A O 1
ATOM 1446 N N . ASN A 1 182 ? 19.740 9.201 -20.328 1.00 72.81 182 ASN A N 1
ATOM 1447 C CA . ASN A 1 182 ? 19.168 10.069 -21.359 1.00 72.81 182 ASN A CA 1
ATOM 1448 C C . ASN A 1 182 ? 20.046 11.296 -21.631 1.00 72.81 182 ASN A C 1
ATOM 1450 O O . ASN A 1 182 ? 20.193 11.664 -22.795 1.00 72.81 182 ASN A O 1
ATOM 1454 N N . GLU A 1 183 ? 20.651 11.890 -20.599 1.00 71.94 183 GLU A N 1
ATOM 1455 C CA . GLU A 1 183 ? 21.584 13.018 -20.752 1.00 71.94 183 GLU A CA 1
ATOM 1456 C C . GLU A 1 183 ? 22.824 12.612 -21.558 1.00 71.94 183 GLU A C 1
ATOM 1458 O O . GLU A 1 183 ? 23.192 13.296 -22.509 1.00 71.94 183 GLU A O 1
ATOM 1463 N N . ALA A 1 184 ? 23.403 11.443 -21.266 1.00 67.81 184 ALA A N 1
ATOM 1464 C CA . ALA A 1 184 ? 24.551 10.912 -22.006 1.00 67.81 184 ALA A CA 1
ATOM 1465 C C . ALA A 1 184 ? 24.239 10.554 -23.476 1.00 67.81 184 ALA A C 1
ATOM 1467 O O . ALA A 1 184 ? 25.153 10.416 -24.287 1.00 67.81 184 ALA A O 1
ATOM 1468 N N . ALA A 1 185 ? 22.960 10.375 -23.826 1.00 60.97 185 ALA A N 1
ATOM 1469 C CA . ALA A 1 185 ? 22.518 10.037 -25.179 1.00 60.97 185 ALA A CA 1
ATOM 1470 C C . ALA A 1 185 ? 22.143 11.264 -26.030 1.00 60.97 185 ALA A C 1
ATOM 1472 O O . ALA A 1 185 ? 21.888 11.106 -27.228 1.00 60.97 185 ALA A O 1
ATOM 1473 N N . GLN A 1 186 ? 22.078 12.468 -25.448 1.00 56.84 186 GLN A N 1
ATOM 1474 C CA . GLN A 1 186 ? 21.943 13.689 -26.239 1.00 56.84 186 GLN A CA 1
ATOM 1475 C C . GLN A 1 186 ? 23.293 14.001 -26.903 1.00 56.84 186 GLN A C 1
ATOM 1477 O O . GLN A 1 186 ? 24.321 13.961 -26.226 1.00 56.84 186 GLN A O 1
ATOM 1482 N N . PRO A 1 187 ? 23.331 14.302 -28.219 1.00 56.28 187 PRO A N 1
ATOM 1483 C CA . PRO A 1 187 ? 24.562 14.787 -28.831 1.00 56.28 187 PRO A CA 1
ATOM 1484 C C . PRO A 1 187 ? 25.025 16.036 -28.068 1.00 56.28 187 PRO A C 1
ATOM 1486 O O . PRO A 1 187 ? 24.163 16.801 -27.614 1.00 56.28 187 PRO A O 1
ATOM 1489 N N . PRO A 1 188 ? 26.347 16.256 -27.909 1.00 61.19 188 PRO A N 1
ATOM 1490 C CA . PRO A 1 188 ? 26.843 17.473 -27.284 1.00 61.19 188 PRO A CA 1
ATOM 1491 C C . PRO A 1 188 ? 26.154 18.653 -27.962 1.00 61.19 188 PRO A C 1
ATOM 1493 O O . PRO A 1 188 ? 26.111 18.712 -29.193 1.00 61.19 188 PRO A O 1
ATOM 1496 N N . GLN A 1 189 ? 25.538 19.536 -27.169 1.00 56.78 189 GLN A N 1
ATOM 1497 C CA . GLN A 1 189 ? 24.936 20.754 -27.697 1.00 56.78 189 GLN A CA 1
ATOM 1498 C C . GLN A 1 189 ? 26.012 21.443 -28.532 1.00 56.78 189 GLN A C 1
ATOM 1500 O O . GLN A 1 189 ? 27.005 21.910 -27.976 1.00 56.78 189 GLN A O 1
ATOM 1505 N N . ALA A 1 190 ? 25.849 21.439 -29.860 1.00 53.22 190 ALA A N 1
ATOM 1506 C CA . ALA A 1 190 ? 26.729 22.178 -30.748 1.00 53.22 190 ALA A CA 1
ATOM 1507 C C . ALA A 1 190 ? 26.772 23.599 -30.197 1.00 53.22 190 ALA A C 1
ATOM 1509 O O . ALA A 1 190 ? 25.722 24.238 -30.050 1.00 53.22 190 ALA A O 1
ATOM 1510 N N . SER A 1 191 ? 27.963 24.029 -29.771 1.00 50.38 191 SER A N 1
ATOM 1511 C CA . SER A 1 191 ? 28.122 25.334 -29.152 1.00 50.38 191 SER A CA 1
ATOM 1512 C C . SER A 1 191 ? 27.510 26.365 -30.097 1.00 50.38 191 SER A C 1
ATOM 1514 O O . SER A 1 191 ? 27.689 26.288 -31.315 1.00 50.38 191 SER A O 1
ATOM 1516 N N . ILE A 1 192 ? 26.767 27.321 -29.549 1.00 52.75 192 ILE A N 1
ATOM 1517 C CA . ILE A 1 192 ? 26.097 28.377 -30.322 1.00 52.75 192 ILE A CA 1
ATOM 1518 C C . ILE A 1 192 ? 27.093 29.126 -31.244 1.00 52.75 192 ILE A C 1
ATOM 1520 O O . ILE A 1 192 ? 26.680 29.738 -32.225 1.00 52.75 192 ILE A O 1
ATOM 1524 N N . ALA A 1 193 ? 28.405 29.002 -31.001 1.00 53.88 193 ALA A N 1
ATOM 1525 C CA . ALA A 1 193 ? 29.474 29.541 -31.833 1.00 53.88 193 ALA A CA 1
ATOM 1526 C C . ALA A 1 193 ? 29.577 28.940 -33.253 1.00 53.88 193 ALA A C 1
ATOM 1528 O O . ALA A 1 193 ? 30.150 29.589 -34.120 1.00 53.88 193 ALA A O 1
ATOM 1529 N N . GLU A 1 194 ? 29.008 27.761 -33.540 1.00 52.44 194 GLU A N 1
ATOM 1530 C CA . GLU A 1 194 ? 29.096 27.138 -34.881 1.00 52.44 194 GLU A CA 1
ATOM 1531 C C . GLU A 1 194 ? 27.959 27.569 -35.836 1.00 52.44 194 GLU A C 1
ATOM 1533 O O . GLU A 1 194 ? 27.915 27.174 -36.998 1.00 52.44 194 GLU A O 1
ATOM 1538 N N . LYS A 1 195 ? 27.026 28.414 -35.369 1.00 51.19 195 LYS A N 1
ATOM 1539 C CA . LYS A 1 195 ? 25.884 28.922 -36.157 1.00 51.19 195 LYS A CA 1
ATOM 1540 C C . LYS A 1 195 ? 25.958 30.417 -36.478 1.00 51.19 195 LYS A C 1
ATOM 1542 O O . LYS A 1 195 ? 24.925 31.035 -36.733 1.00 51.19 195 LYS A O 1
ATOM 1547 N N . LEU A 1 196 ? 27.147 31.016 -36.482 1.00 55.09 196 LEU A N 1
ATOM 1548 C CA . LEU A 1 196 ? 27.319 32.345 -37.068 1.00 55.09 196 LEU A CA 1
ATOM 1549 C C . LEU A 1 196 ? 27.570 32.189 -38.576 1.00 55.09 196 LEU A C 1
ATOM 1551 O O . LEU A 1 196 ? 28.585 31.604 -38.952 1.00 55.09 196 LEU A O 1
ATOM 1555 N N . PRO A 1 197 ? 26.664 32.665 -39.453 1.00 57.50 197 PRO A N 1
ATOM 1556 C CA . PRO A 1 197 ? 26.942 32.693 -40.879 1.00 57.50 197 PRO A CA 1
ATOM 1557 C C . PRO A 1 197 ? 28.186 33.553 -41.116 1.00 57.50 197 PRO A C 1
ATOM 1559 O O . PRO A 1 197 ? 28.279 34.675 -40.621 1.00 57.50 197 PRO A O 1
ATOM 1562 N N . THR A 1 198 ? 29.119 33.040 -41.914 1.00 59.16 198 THR A N 1
ATOM 1563 C CA . THR A 1 198 ? 30.373 33.676 -42.363 1.00 59.16 198 THR A CA 1
ATOM 1564 C C . THR A 1 198 ? 30.177 34.983 -43.150 1.00 59.16 198 THR A C 1
ATOM 1566 O O . THR A 1 198 ? 31.119 35.505 -43.727 1.00 59.16 198 THR A O 1
ATOM 1569 N N . GLN A 1 199 ? 28.967 35.543 -43.165 1.00 55.78 199 GLN A N 1
ATOM 1570 C CA . GLN A 1 199 ? 28.576 36.745 -43.901 1.00 55.78 199 GLN A CA 1
ATOM 1571 C C . GLN A 1 199 ? 28.926 38.071 -43.199 1.00 55.78 199 GLN A C 1
ATOM 1573 O O . GLN A 1 199 ? 28.572 39.125 -43.713 1.00 55.78 199 GLN A O 1
ATOM 1578 N N . TYR A 1 200 ? 29.615 38.036 -42.052 1.00 54.06 200 TYR A N 1
ATOM 1579 C CA . TYR A 1 200 ? 30.039 39.232 -41.304 1.00 54.06 200 TYR A CA 1
ATOM 1580 C C . TYR A 1 200 ? 31.546 39.253 -40.976 1.00 54.06 200 TYR A C 1
ATOM 1582 O O . TYR A 1 200 ? 31.960 39.942 -40.047 1.00 54.06 200 TYR A O 1
ATOM 1590 N N . LEU A 1 201 ? 32.364 38.476 -41.698 1.00 52.78 201 LEU A N 1
ATOM 1591 C CA . LEU A 1 201 ? 33.827 38.438 -41.546 1.00 52.78 201 LEU A CA 1
ATOM 1592 C C . LEU A 1 201 ? 34.563 38.966 -42.793 1.00 52.78 201 LEU A C 1
ATOM 1594 O O . LEU A 1 201 ? 35.569 38.391 -43.202 1.00 52.78 201 LEU A O 1
ATOM 1598 N N . GLU A 1 202 ? 34.075 40.068 -43.366 1.00 47.72 202 GLU A N 1
ATOM 1599 C CA . GLU A 1 202 ? 34.839 40.923 -44.291 1.00 47.72 202 GLU A CA 1
ATOM 1600 C C . GLU A 1 202 ? 34.865 42.369 -43.788 1.00 47.72 202 GLU A C 1
ATOM 1602 O O . GLU A 1 202 ? 33.792 42.867 -43.370 1.00 47.72 202 GLU A O 1
#

Radius of gyration: 23.8 Å; chains: 1; bounding box: 60×60×70 Å

Foldseek 3Di:
DWQKDQDDLVLLVVLVVLLVVLVLLLCCLVVPPLCAPVHPVVPPRNVVLVVVVLFAVCSHPVVVVVVPVVSVVSSVLSVLLSVLSVLLNVLCVVQVQQDPVSHGDMGIHPSRLVSLVSSLVSLVSLLVSLVVLLVCCVPPPNSDTPDPCRVVVSVVSVVSNVVSVVSNVVSVVSVVVSVVVVVVPDDPPPPPVVPDPPPPVD

Secondary structure (DSSP, 8-state):
---EE---HHHHHHHHHHHHHHHHHHHHHHTTTTTSTTSTTIIIIITTHHHHHHHBTTTSHHHHHTT-HHHHHHHHHHHHHHHHHHHHHHHHHHTT-B-TTS-B--EESHHHHHHHHHHHHHHHHHHHHHHHHHHHHHH-TTT-B-STTHHHHHHHHHHHHHHHHHHHHHHHHHHHHHHHHHHTTSPP---GGGG--GGG--

pLDDT: mean 85.2, std 11.9, range [47.72, 97.62]

Organism: NCBI:txid119953